Protein AF-A0A7H0VBP7-F1 (afdb_monomer)

pLDDT: mean 74.61, std 14.09, range [46.09, 95.56]

Mean predicted aligned error: 9.52 Å

Organism: NCBI:txid2761580

Foldseek 3Di:
DVLLVVLLVLLLCLLLVLLVCVQCVLVSLLANCLSLLLVLPDPDDLVSSLVSLQSSLVSNCVSAPANQRDQQSVLSNLLSVQQVLLPDVLSLVLSLLSLLLSLLVCVVVVHQSCHYHSQNVRDPPDPYPLLLCCLPQHRSSSSSLSSLSSVLNSVVVVCVVVVDDDDPVSVVNVCSNVCVVVVSVVCNPDPRPDPDSCRDGDPNSVVSNVVSVVSNVVSSVSSVVSVPDDPVPNPPPPD

Sequence (239 aa):
MRKILVPLGTSTLAFIYGYHHSEWLWFLLAFAWTPLLIAAEREFPKYLTITAGLWVLAGASLGAENSWGLFPAIAWILYILGKDYWGPQRANLAFIFLMLSAEALPFYFDLKPWDLGLYMAIPRNSDVSYLEWFPRVGALFTSASLLLSNLFIARLWLHFEQKRKIAWSWAIPLLVLLISPWIGNALSGLENPELTENWPFLPMDQFMARMSFFLAFFLLLFALVRKLLPEKNADDRFT

Nearest PDB structures (foldseek):
  6w2r-assembly4_D  TM=2.247E-01  e=7.752E+00  synthetic construct
  7mbx-assembly1_R  TM=1.662E-01  e=7.114E+00  Homo sapiens

Secondary structure (DSSP, 8-state):
-HHHHHHHHHHHHHHHHHHH-GGGHHHHHHHTTHHHHHHHHTT--HHHHHHHHHHHHHHHHHT-SS-TTHHHHHHHHHHHHHHHHH-HHHHHHHHHHHHHHHHHGGGGTT--GGGT-TTT---TT---GGGTTHHHH-HHHHHHHHHHHHHHHHHHHHHHHTT----GGGHHHHHHHHHHHHHHHHHTTS------TTPPPPHHHHHHHHHHHHHHHHHHHHHHHHHHS-GGG--GGG-

Solvent-accessible surface area (backbone atoms only — not comparable to full-atom values): 12990 Å² total; per-residue (Å²): 111,74,84,56,52,54,26,31,52,53,20,21,47,25,40,32,51,16,62,76,36,57,87,46,22,70,64,31,50,28,47,22,52,16,39,48,51,45,48,65,75,39,96,61,59,65,68,58,54,43,53,38,52,46,50,27,34,49,40,35,29,69,57,41,100,40,86,34,30,61,48,49,39,50,26,49,45,51,38,70,73,34,35,84,58,49,32,76,71,51,27,54,51,38,48,49,21,27,41,45,27,31,47,36,47,43,72,79,67,83,39,62,69,59,58,52,19,89,75,38,61,64,68,94,83,57,96,30,79,76,56,68,40,38,78,74,53,18,64,56,50,52,35,50,53,30,49,47,39,13,52,46,52,23,49,51,50,55,40,64,76,64,74,64,82,90,58,79,80,56,50,57,56,50,47,52,64,68,42,53,61,52,55,42,61,72,47,63,88,50,85,75,69,79,88,48,102,76,62,73,82,41,73,58,27,57,51,50,33,54,51,15,44,52,52,27,51,54,47,51,49,50,24,50,51,56,71,72,44,59,76,95,71,56,74,66,92,82,105

Radius of gyration: 18.01 Å; Cα contacts (8 Å, |Δi|>4): 265; chains: 1; bounding box: 48×34×50 Å

Structure (mmCIF, N/CA/C/O backbone):
data_AF-A0A7H0VBP7-F1
#
_entry.id   AF-A0A7H0VBP7-F1
#
loop_
_atom_site.group_PDB
_atom_site.id
_atom_site.type_symbol
_atom_site.label_atom_id
_atom_site.label_alt_id
_atom_site.label_comp_id
_atom_site.label_asym_id
_atom_site.label_entity_id
_atom_site.label_seq_id
_atom_site.pdbx_PDB_ins_code
_atom_site.Cartn_x
_atom_site.Cartn_y
_atom_site.Cartn_z
_atom_site.occupancy
_atom_site.B_iso_or_equiv
_atom_site.auth_seq_id
_atom_site.auth_comp_id
_atom_site.auth_asym_id
_atom_site.auth_atom_id
_atom_site.pdbx_PDB_model_num
ATOM 1 N N . MET A 1 1 ? -19.919 12.224 6.490 1.00 59.41 1 MET A N 1
ATOM 2 C CA . MET A 1 1 ? -19.643 12.188 5.033 1.00 59.41 1 MET A CA 1
ATOM 3 C C . MET A 1 1 ? -18.547 13.160 4.592 1.00 59.41 1 MET A C 1
ATOM 5 O O . MET A 1 1 ? -17.550 12.679 4.080 1.00 59.41 1 MET A O 1
ATOM 9 N N . ARG A 1 2 ? -18.624 14.482 4.839 1.00 64.88 2 ARG A N 1
ATOM 10 C CA . ARG A 1 2 ? -17.566 15.434 4.402 1.00 64.88 2 ARG A CA 1
ATOM 11 C C . ARG A 1 2 ? -16.129 15.038 4.793 1.00 64.88 2 ARG A C 1
ATOM 13 O O . ARG A 1 2 ? -15.220 15.193 3.993 1.00 64.88 2 ARG A O 1
ATOM 20 N N . LYS A 1 3 ? -15.938 14.458 5.985 1.00 71.25 3 LYS A N 1
ATOM 21 C CA . LYS A 1 3 ? -14.612 14.068 6.497 1.00 71.25 3 LYS A CA 1
ATOM 22 C C . LYS A 1 3 ? -13.930 12.904 5.748 1.00 71.25 3 LYS A C 1
ATOM 24 O O . LYS A 1 3 ? -12.722 12.780 5.887 1.00 71.25 3 LYS A O 1
ATOM 29 N N . ILE A 1 4 ? -14.665 12.080 4.986 1.00 74.50 4 ILE A N 1
ATOM 30 C CA . ILE A 1 4 ? -14.088 10.980 4.179 1.00 74.50 4 ILE A CA 1
ATOM 31 C C . ILE A 1 4 ? -13.980 11.333 2.690 1.00 74.50 4 ILE A C 1
ATOM 33 O O . ILE A 1 4 ? -13.111 10.817 1.998 1.00 74.50 4 ILE A O 1
ATOM 37 N N . LEU A 1 5 ? -14.805 12.278 2.222 1.00 73.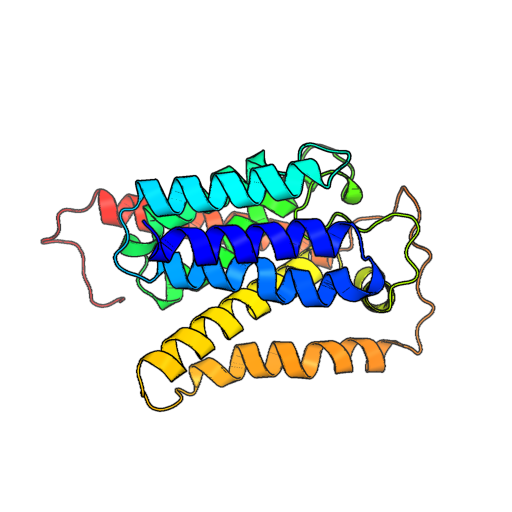81 5 LEU A N 1
ATOM 38 C CA . LEU A 1 5 ? -14.760 12.787 0.850 1.00 73.81 5 LEU A CA 1
ATOM 39 C C . LEU A 1 5 ? -13.458 13.534 0.546 1.00 73.81 5 LEU A C 1
ATOM 41 O O . LEU A 1 5 ? -12.949 13.423 -0.561 1.00 73.81 5 LEU A O 1
ATOM 45 N N . VAL A 1 6 ? -12.910 14.264 1.523 1.00 76.88 6 VAL A N 1
ATOM 46 C CA . VAL A 1 6 ? -11.633 14.972 1.348 1.00 76.88 6 VAL A CA 1
ATOM 47 C C . VAL A 1 6 ? -10.478 13.981 1.145 1.00 76.88 6 VAL A C 1
ATOM 49 O O . VAL A 1 6 ? -9.832 14.089 0.109 1.00 76.88 6 VAL A O 1
ATOM 52 N N . PRO A 1 7 ? -10.257 12.980 2.027 1.00 74.88 7 PRO A N 1
ATOM 53 C CA . PRO A 1 7 ? -9.265 11.933 1.788 1.00 74.88 7 PRO A CA 1
ATOM 54 C C . PRO A 1 7 ? -9.429 11.188 0.465 1.00 74.88 7 PRO A C 1
ATOM 56 O O . PRO A 1 7 ? -8.454 10.957 -0.240 1.00 74.88 7 PRO A O 1
ATOM 59 N N . LEU A 1 8 ? -10.669 10.833 0.120 1.00 78.62 8 LEU A N 1
ATOM 60 C CA . LEU A 1 8 ? -10.985 10.181 -1.146 1.00 78.62 8 LEU A CA 1
ATOM 61 C C . LEU A 1 8 ? -10.560 11.050 -2.339 1.00 78.62 8 LEU A C 1
ATOM 63 O O . LEU A 1 8 ? -9.854 10.578 -3.228 1.00 78.62 8 LEU A O 1
ATOM 67 N N . GLY A 1 9 ? -10.983 12.315 -2.349 1.00 77.56 9 GLY A N 1
ATOM 68 C CA . GLY A 1 9 ? -10.695 13.246 -3.434 1.00 77.56 9 GLY A CA 1
ATOM 69 C C . GLY A 1 9 ? -9.201 13.513 -3.585 1.00 77.56 9 GLY A C 1
ATOM 70 O O . GLY A 1 9 ? -8.688 13.437 -4.695 1.00 77.56 9 GLY A O 1
ATOM 71 N N . THR A 1 10 ? -8.483 13.760 -2.487 1.00 79.06 10 THR A N 1
ATOM 72 C CA . THR A 1 10 ? -7.043 14.057 -2.542 1.00 79.06 10 THR A CA 1
ATOM 73 C C . THR A 1 10 ? -6.215 12.853 -2.973 1.00 79.06 10 THR A C 1
ATOM 75 O O . THR A 1 10 ? -5.333 13.012 -3.812 1.00 79.06 10 THR A O 1
ATOM 78 N N . SER A 1 11 ? -6.521 11.651 -2.473 1.00 80.56 11 SER A N 1
ATOM 79 C CA . SER A 1 11 ? -5.863 10.419 -2.924 1.00 80.56 11 SER A CA 1
ATOM 80 C C . SER A 1 11 ? -6.138 10.134 -4.401 1.00 80.56 11 SER A C 1
ATOM 82 O O . SER A 1 11 ? -5.207 9.865 -5.153 1.00 80.56 11 SER A O 1
ATOM 84 N N . THR A 1 12 ? -7.396 10.248 -4.842 1.00 79.75 12 THR A N 1
ATOM 85 C CA . THR A 1 12 ? -7.772 10.026 -6.251 1.00 79.75 12 THR A CA 1
ATOM 86 C C . THR A 1 12 ? -7.059 11.009 -7.179 1.00 79.75 12 THR A C 1
ATOM 88 O O . THR A 1 12 ? -6.499 10.606 -8.195 1.00 79.75 12 THR A O 1
ATOM 91 N N . LEU A 1 13 ? -7.035 12.295 -6.810 1.00 79.81 13 LEU A N 1
ATOM 92 C CA . LEU A 1 13 ? -6.343 13.330 -7.576 1.00 79.81 13 LEU A CA 1
ATOM 93 C C . LEU A 1 13 ? -4.833 13.101 -7.615 1.00 79.81 13 LEU A C 1
ATOM 95 O O . LEU A 1 13 ? -4.244 13.298 -8.668 1.00 79.81 13 LEU A O 1
ATOM 99 N N . ALA A 1 14 ? -4.211 12.663 -6.516 1.00 79.12 14 ALA A N 1
ATOM 100 C CA . ALA A 1 14 ? -2.780 12.367 -6.493 1.00 79.12 14 ALA A CA 1
ATOM 101 C C . ALA A 1 14 ? -2.410 11.254 -7.485 1.00 79.12 14 ALA A C 1
ATOM 103 O O . ALA A 1 14 ? -1.439 11.408 -8.223 1.00 79.12 14 ALA A O 1
ATOM 104 N N . PHE A 1 15 ? -3.207 10.181 -7.555 1.00 75.44 15 PHE A N 1
ATOM 105 C CA . PHE A 1 15 ? -2.997 9.125 -8.548 1.00 75.44 15 PHE A CA 1
ATOM 106 C C . PHE A 1 15 ? -3.223 9.635 -9.973 1.00 75.44 15 PHE A C 1
ATOM 108 O O . PHE A 1 15 ? -2.309 9.555 -10.785 1.00 75.44 15 PHE A O 1
ATOM 115 N N . ILE A 1 16 ? -4.391 10.214 -10.275 1.00 76.75 16 ILE A N 1
ATOM 116 C CA . ILE A 1 16 ? -4.717 10.690 -11.633 1.00 76.75 16 ILE A CA 1
ATOM 117 C C . ILE A 1 16 ? -3.694 11.725 -12.117 1.00 76.75 16 ILE A C 1
ATOM 119 O O . ILE A 1 16 ? -3.160 11.615 -13.218 1.00 76.75 16 ILE A O 1
ATOM 123 N N . TYR A 1 17 ? -3.405 12.734 -11.295 1.00 75.19 17 TYR A N 1
ATOM 124 C CA . TYR A 1 17 ? -2.489 13.806 -11.666 1.00 75.19 17 TYR A CA 1
ATOM 125 C C . TYR A 1 17 ? -1.054 13.292 -11.809 1.00 75.19 17 TYR A C 1
ATOM 127 O O . TYR A 1 17 ? -0.379 13.687 -12.756 1.00 75.19 17 TYR A O 1
ATOM 135 N N . GLY A 1 18 ? -0.623 12.373 -10.933 1.00 70.69 18 GLY A N 1
ATOM 136 C CA . GLY A 1 18 ? 0.683 11.721 -11.031 1.00 70.69 18 GLY A CA 1
ATOM 137 C C . GLY A 1 18 ? 0.863 10.991 -12.350 1.00 70.69 18 GLY A C 1
ATOM 138 O O . GLY A 1 18 ? 1.886 11.171 -13.002 1.00 70.69 18 GLY A O 1
ATOM 139 N N . TYR A 1 19 ? -0.153 10.249 -12.789 1.00 69.44 19 TYR A N 1
ATOM 140 C CA . TYR A 1 19 ? -0.107 9.525 -14.059 1.00 69.44 19 TYR A CA 1
ATOM 141 C C . TYR A 1 19 ? -0.041 10.431 -15.287 1.00 69.44 19 TYR A C 1
ATOM 143 O O . TYR A 1 19 ? 0.642 10.099 -16.253 1.00 69.44 19 TYR A O 1
ATOM 151 N N . HIS A 1 20 ? -0.699 11.588 -15.249 1.00 73.25 20 HIS A N 1
ATOM 152 C CA . HIS A 1 20 ? -0.646 12.546 -16.355 1.00 73.25 20 HIS A CA 1
ATOM 153 C C . HIS A 1 20 ? 0.603 13.441 -16.350 1.00 73.25 20 HIS A C 1
ATOM 155 O O . HIS A 1 20 ? 0.922 14.014 -17.388 1.00 73.25 20 HIS A O 1
ATOM 161 N N . HIS A 1 21 ? 1.303 13.563 -15.218 1.00 71.81 21 HIS A N 1
ATOM 162 C CA . HIS A 1 21 ? 2.467 14.440 -15.047 1.00 71.81 21 HIS A CA 1
ATOM 163 C C . HIS A 1 21 ? 3.662 13.625 -14.563 1.00 71.81 21 HIS A C 1
ATOM 165 O O . HIS A 1 21 ? 3.986 13.580 -13.372 1.00 71.81 21 HIS A O 1
ATOM 171 N N . SER A 1 22 ? 4.303 12.950 -15.515 1.00 64.25 22 SER A N 1
ATOM 172 C CA . SER A 1 22 ? 5.363 11.972 -15.263 1.00 64.25 22 SER A CA 1
ATOM 173 C C . SER A 1 22 ? 6.537 12.517 -14.438 1.00 64.25 22 SER A C 1
ATOM 175 O O . SER A 1 22 ? 7.097 11.809 -13.603 1.00 64.25 22 SER A O 1
ATOM 177 N N . GLU A 1 23 ? 6.848 13.804 -14.584 1.00 65.12 23 GLU A N 1
ATOM 178 C CA . GLU A 1 23 ? 7.897 14.512 -13.854 1.00 65.12 23 GLU A CA 1
ATOM 179 C C . GLU A 1 23 ? 7.606 14.651 -12.345 1.00 65.12 23 GLU A C 1
ATOM 181 O O . GLU A 1 23 ? 8.531 14.731 -11.534 1.00 65.12 23 GLU A O 1
ATOM 186 N N . TRP A 1 24 ? 6.329 14.599 -11.951 1.00 66.88 24 TRP A N 1
ATOM 187 C CA . TRP A 1 24 ? 5.875 14.660 -10.556 1.00 66.88 24 TRP A CA 1
ATOM 188 C C . TRP A 1 24 ? 5.375 13.316 -10.020 1.00 66.88 24 TRP A C 1
ATOM 190 O O . TRP A 1 24 ? 5.029 13.229 -8.839 1.00 66.88 24 TRP A O 1
ATOM 200 N N . LEU A 1 25 ? 5.338 12.275 -10.858 1.00 70.25 25 LEU A N 1
ATOM 201 C CA . LEU A 1 25 ? 4.730 10.981 -10.549 1.00 70.25 25 LEU A CA 1
ATOM 202 C C . LEU A 1 25 ? 5.234 10.418 -9.218 1.00 70.25 25 LEU A C 1
ATOM 204 O O . LEU A 1 25 ? 4.434 10.127 -8.335 1.00 70.25 25 LEU A O 1
ATOM 208 N N . TRP A 1 26 ? 6.552 10.336 -9.032 1.00 67.25 26 TRP A N 1
ATOM 209 C CA . TRP A 1 26 ? 7.153 9.783 -7.813 1.00 67.25 26 TRP A CA 1
ATOM 210 C C . TRP A 1 26 ? 6.759 10.555 -6.551 1.00 67.25 26 TRP A C 1
ATOM 212 O O . TRP A 1 26 ? 6.447 9.953 -5.522 1.00 67.25 26 TRP A O 1
ATOM 222 N N . PHE A 1 27 ? 6.743 11.889 -6.638 1.00 69.75 27 PHE A N 1
ATOM 223 C CA . PHE A 1 27 ? 6.387 12.755 -5.527 1.00 69.75 27 PHE A CA 1
ATOM 224 C C . PHE A 1 27 ? 4.921 12.531 -5.179 1.00 69.75 27 PHE A C 1
ATOM 226 O O . PHE A 1 27 ? 4.605 12.211 -4.043 1.00 69.75 27 PHE A O 1
ATOM 233 N N . LEU A 1 28 ? 4.026 12.598 -6.162 1.00 73.94 28 LEU A N 1
ATOM 234 C CA . LEU A 1 28 ? 2.584 12.445 -5.958 1.00 73.94 28 LEU A CA 1
ATOM 235 C C . LEU A 1 28 ? 2.221 11.055 -5.427 1.00 73.94 28 LEU A C 1
ATOM 237 O O . LEU A 1 28 ? 1.432 10.934 -4.487 1.00 73.94 28 LEU A O 1
ATOM 241 N N . LEU A 1 29 ? 2.867 10.015 -5.952 1.00 75.06 29 LEU A N 1
ATOM 242 C CA . LEU A 1 29 ? 2.726 8.636 -5.497 1.00 75.06 29 LEU A CA 1
ATOM 243 C C . LEU A 1 29 ? 3.211 8.434 -4.052 1.00 75.06 29 LEU A C 1
ATOM 245 O O . LEU A 1 29 ? 2.596 7.653 -3.318 1.00 75.06 29 LEU A O 1
ATOM 249 N N . ALA A 1 30 ? 4.222 9.181 -3.592 1.00 74.12 30 ALA A N 1
ATOM 250 C CA . ALA A 1 30 ? 4.678 9.159 -2.197 1.00 74.12 30 ALA A CA 1
ATOM 251 C C . ALA A 1 30 ? 3.635 9.698 -1.195 1.00 74.12 30 ALA A C 1
ATOM 253 O O . ALA A 1 30 ? 3.727 9.394 -0.004 1.00 74.12 30 ALA A O 1
ATOM 254 N N . PHE A 1 31 ? 2.619 10.437 -1.665 1.00 78.00 31 PHE A N 1
ATOM 255 C CA . PHE A 1 31 ? 1.512 10.947 -0.840 1.00 78.00 31 PHE A CA 1
ATOM 256 C C . PHE A 1 31 ? 0.155 10.305 -1.159 1.00 78.00 31 PHE A C 1
ATOM 258 O O . PHE A 1 31 ? -0.820 10.569 -0.455 1.00 78.00 31 PHE A O 1
ATOM 265 N N . ALA A 1 32 ? 0.054 9.465 -2.188 1.00 81.88 32 ALA A N 1
ATOM 266 C CA . ALA A 1 32 ? -1.232 9.056 -2.742 1.00 81.88 32 ALA A CA 1
ATOM 267 C C . ALA A 1 32 ? -2.122 8.233 -1.781 1.00 81.88 32 ALA A C 1
ATOM 269 O O . ALA A 1 32 ? -3.331 8.457 -1.722 1.00 81.88 32 ALA A O 1
ATOM 270 N N . TRP A 1 33 ? -1.556 7.352 -0.949 1.00 85.88 33 TRP A N 1
ATOM 271 C CA . TRP A 1 33 ? -2.297 6.633 0.107 1.00 85.88 33 TRP A CA 1
ATOM 272 C C . TRP A 1 33 ? -2.409 7.401 1.421 1.00 85.88 33 TRP A C 1
ATOM 274 O O . TRP A 1 33 ? -3.250 7.049 2.248 1.00 85.88 33 TRP A O 1
ATOM 284 N N . THR A 1 34 ? -1.593 8.436 1.636 1.00 85.94 34 THR A N 1
ATOM 285 C CA . THR A 1 34 ? -1.528 9.180 2.906 1.00 85.94 34 THR A CA 1
ATOM 286 C C . THR A 1 34 ? -2.914 9.580 3.438 1.00 85.94 34 THR A C 1
ATOM 288 O O . THR A 1 34 ? -3.223 9.255 4.589 1.00 85.94 34 THR A O 1
ATOM 291 N N . PRO A 1 35 ? -3.799 10.214 2.642 1.00 84.88 35 PRO A N 1
ATOM 292 C CA . PRO A 1 35 ? -5.123 10.599 3.121 1.00 84.88 35 PRO A CA 1
ATOM 293 C C . PRO A 1 35 ? -5.997 9.402 3.517 1.00 84.88 35 PRO A C 1
ATOM 295 O O . PRO A 1 35 ? -6.670 9.444 4.550 1.00 84.88 35 PRO A O 1
ATOM 298 N N . LEU A 1 36 ? -5.979 8.324 2.729 1.00 86.81 36 LEU A N 1
ATOM 299 C CA . LEU A 1 36 ? -6.732 7.104 3.027 1.00 86.81 36 LEU A CA 1
ATOM 300 C C . LEU A 1 36 ? -6.212 6.383 4.271 1.00 86.81 36 LEU A C 1
ATOM 302 O O . LEU A 1 36 ? -7.017 5.885 5.053 1.00 86.81 36 LEU A O 1
ATOM 306 N N . LEU A 1 37 ? -4.898 6.361 4.490 1.00 89.62 37 LEU A N 1
ATOM 307 C CA . LEU A 1 37 ? -4.287 5.806 5.700 1.00 89.62 37 LEU A CA 1
ATOM 308 C C . LEU A 1 37 ? -4.697 6.605 6.943 1.00 89.62 37 LEU A C 1
ATOM 310 O O . LEU A 1 37 ? -5.103 6.021 7.946 1.00 89.62 37 LEU A O 1
ATOM 314 N N . ILE A 1 38 ? -4.697 7.940 6.857 1.00 86.94 38 ILE A N 1
ATOM 315 C CA . ILE A 1 38 ? -5.222 8.811 7.923 1.00 86.94 38 ILE A CA 1
ATOM 316 C C . ILE A 1 38 ? -6.703 8.508 8.183 1.00 86.94 38 ILE A C 1
ATOM 318 O O . ILE A 1 38 ? -7.132 8.448 9.335 1.00 86.94 38 ILE A O 1
ATOM 322 N N . ALA A 1 39 ? -7.501 8.305 7.131 1.00 86.44 39 ALA A N 1
ATOM 323 C CA . ALA A 1 39 ? -8.908 7.941 7.274 1.00 86.44 39 ALA A CA 1
ATOM 324 C C . ALA A 1 39 ? -9.093 6.540 7.884 1.00 86.44 39 ALA A C 1
ATOM 326 O O . ALA A 1 39 ? -9.988 6.359 8.703 1.00 86.44 39 ALA A O 1
ATOM 327 N N . ALA A 1 40 ? -8.249 5.566 7.543 1.00 87.88 40 ALA A N 1
ATOM 328 C CA . ALA A 1 40 ? -8.317 4.204 8.074 1.00 87.88 40 ALA A CA 1
ATOM 329 C C . ALA A 1 40 ? -7.980 4.114 9.571 1.00 87.88 40 ALA A C 1
ATOM 331 O O . ALA A 1 40 ? -8.487 3.233 10.268 1.00 87.88 40 ALA A O 1
ATOM 332 N N . GLU A 1 41 ? -7.148 5.029 10.065 1.00 86.81 41 GLU A N 1
ATOM 333 C CA . GLU A 1 41 ? -6.808 5.162 11.486 1.00 86.81 41 GLU A CA 1
ATOM 334 C C . GLU A 1 41 ? -7.865 5.946 12.278 1.00 86.81 41 GLU A C 1
ATOM 336 O O . GLU A 1 41 ? -7.897 5.890 13.505 1.00 86.81 41 GLU A O 1
ATOM 341 N N . ARG A 1 42 ? -8.753 6.671 11.593 1.00 82.25 42 ARG A N 1
ATOM 342 C CA . ARG A 1 42 ? -9.903 7.332 12.217 1.00 82.25 42 ARG A CA 1
ATOM 343 C C . ARG A 1 42 ? -11.042 6.325 12.398 1.00 82.25 42 ARG A C 1
ATOM 345 O O . ARG A 1 42 ? -11.175 5.378 11.630 1.00 82.25 42 ARG A O 1
ATOM 352 N N . GLU A 1 43 ? -11.908 6.564 13.383 1.00 77.94 43 GLU A N 1
ATOM 353 C CA . GLU A 1 43 ? -13.075 5.721 13.714 1.00 77.94 43 GLU A CA 1
ATOM 354 C C . GLU A 1 43 ? -14.209 5.799 12.664 1.00 77.94 43 GLU A C 1
ATOM 356 O O . GLU A 1 43 ? -15.397 5.845 12.987 1.00 77.94 43 GLU A O 1
ATOM 361 N N . PHE A 1 44 ? -13.873 5.855 11.373 1.00 83.94 44 PHE A N 1
ATOM 362 C CA . PHE A 1 44 ? -14.867 5.735 10.317 1.00 83.94 44 PHE A CA 1
ATOM 363 C C . PHE A 1 44 ? -15.348 4.282 10.193 1.00 83.94 44 PHE A C 1
ATOM 365 O O . PHE A 1 44 ? -14.561 3.344 10.346 1.00 83.94 44 PHE A O 1
ATOM 372 N N . PRO A 1 45 ? -16.632 4.069 9.856 1.00 87.69 45 PRO A N 1
ATOM 373 C CA . PRO A 1 45 ? -17.146 2.743 9.547 1.00 87.69 45 PRO A CA 1
ATOM 374 C C . PRO A 1 45 ? -16.322 2.031 8.463 1.00 87.69 45 PRO A C 1
ATOM 376 O O . PRO A 1 45 ? -16.067 2.605 7.403 1.00 87.69 45 PRO A O 1
ATOM 379 N N . LYS A 1 46 ? -15.975 0.754 8.694 1.00 88.94 46 LYS A N 1
ATOM 380 C CA . LYS A 1 46 ? -15.123 -0.055 7.794 1.00 88.94 46 LYS A CA 1
ATOM 381 C C . LYS A 1 46 ? -15.587 -0.029 6.338 1.00 88.94 46 LYS A C 1
ATOM 383 O O . LYS A 1 46 ? -14.763 0.122 5.443 1.00 88.94 46 LYS A O 1
ATOM 388 N N . TYR A 1 47 ? -16.897 -0.135 6.103 1.00 88.44 47 TYR A N 1
ATOM 389 C CA . TYR A 1 47 ? -17.460 -0.127 4.751 1.00 88.44 47 TYR A CA 1
ATOM 390 C C . TYR A 1 47 ? -17.165 1.185 4.011 1.00 88.44 47 TYR A C 1
ATOM 392 O O . TYR A 1 47 ? -16.827 1.146 2.833 1.00 88.44 47 TYR A O 1
ATOM 400 N N . LEU A 1 48 ? -17.202 2.335 4.697 1.00 86.19 48 LEU A N 1
ATOM 401 C CA . LEU A 1 48 ? -16.870 3.617 4.076 1.00 86.19 48 LEU A CA 1
ATOM 402 C C . LEU A 1 48 ? -15.391 3.671 3.694 1.00 86.19 48 LEU A C 1
ATOM 404 O O . LEU A 1 48 ? -15.070 4.064 2.577 1.00 86.19 48 LEU A O 1
ATOM 408 N N . THR A 1 49 ? -14.500 3.220 4.574 1.00 87.88 49 THR A N 1
ATOM 409 C CA . THR A 1 49 ? -13.055 3.181 4.306 1.00 87.88 49 THR A CA 1
ATOM 410 C C . THR A 1 49 ? -12.704 2.221 3.165 1.00 87.88 49 THR A C 1
ATOM 412 O O . THR A 1 49 ? -11.873 2.545 2.316 1.00 87.88 49 THR A O 1
ATOM 415 N N . ILE A 1 50 ? -13.378 1.067 3.092 1.00 91.06 50 ILE A N 1
ATOM 416 C CA . ILE A 1 50 ? -13.257 0.130 1.966 1.00 91.06 50 ILE A CA 1
ATOM 417 C C . ILE A 1 50 ? -13.702 0.813 0.674 1.00 91.06 50 ILE A C 1
ATOM 419 O O . ILE A 1 50 ? -12.914 0.891 -0.264 1.00 91.06 50 ILE A O 1
ATOM 423 N N . THR A 1 51 ? -14.923 1.361 0.635 1.00 87.69 51 THR A N 1
ATOM 424 C CA . THR A 1 51 ? -15.441 2.014 -0.578 1.00 87.69 51 THR A CA 1
ATOM 425 C C . THR A 1 51 ? -14.564 3.180 -1.020 1.00 87.69 51 THR A C 1
ATOM 427 O O . THR A 1 51 ? -14.319 3.320 -2.211 1.00 87.69 51 THR A O 1
ATOM 430 N N . ALA A 1 52 ? -14.029 3.973 -0.086 1.00 84.31 52 ALA A N 1
ATOM 431 C CA . ALA A 1 52 ? -13.121 5.065 -0.408 1.00 84.31 52 ALA A CA 1
ATOM 432 C C . ALA A 1 52 ? -11.845 4.556 -1.096 1.00 84.31 52 ALA A C 1
ATOM 434 O O . ALA A 1 52 ? -11.471 5.086 -2.135 1.00 84.31 52 ALA A O 1
ATOM 435 N N . GLY A 1 53 ? -11.216 3.494 -0.581 1.00 83.50 53 GLY A N 1
ATOM 436 C CA . GLY A 1 53 ? -10.051 2.901 -1.246 1.00 83.50 53 GLY A CA 1
ATOM 437 C C . GLY A 1 53 ? -10.371 2.323 -2.621 1.00 83.50 53 GLY A C 1
ATOM 438 O O . GLY A 1 53 ? -9.626 2.562 -3.564 1.00 83.50 53 GLY A O 1
ATOM 439 N N . LEU A 1 54 ? -11.511 1.642 -2.771 1.00 86.81 54 LEU A N 1
ATOM 440 C CA . LEU A 1 54 ? -11.944 1.124 -4.073 1.00 86.81 54 LEU A CA 1
ATOM 441 C C . LEU A 1 54 ? -12.162 2.240 -5.099 1.00 86.81 54 LEU A C 1
ATOM 443 O O . LEU A 1 54 ? -11.774 2.085 -6.251 1.00 86.81 54 LEU A O 1
ATOM 447 N N . TRP A 1 55 ? -12.732 3.373 -4.686 1.00 83.12 55 TRP A N 1
ATOM 448 C CA . TRP A 1 55 ? -12.906 4.529 -5.565 1.00 83.12 55 TRP A CA 1
ATOM 449 C C . TRP A 1 55 ? -11.580 5.179 -5.961 1.00 83.12 55 TRP A C 1
ATOM 451 O O . TRP A 1 55 ? -11.423 5.539 -7.124 1.00 83.12 55 TRP A O 1
ATOM 461 N N . VAL A 1 56 ? -10.621 5.292 -5.036 1.00 80.75 56 VAL A N 1
ATOM 462 C CA . VAL A 1 56 ? -9.268 5.775 -5.362 1.00 80.75 56 VAL A CA 1
ATOM 463 C C . VAL A 1 56 ? -8.611 4.870 -6.402 1.00 80.75 56 VAL A C 1
ATOM 465 O O . VAL A 1 56 ? -8.064 5.362 -7.383 1.00 80.75 56 VAL A O 1
ATOM 468 N N . LEU A 1 57 ? -8.712 3.552 -6.224 1.00 82.75 57 LEU A N 1
ATOM 469 C CA . LEU A 1 57 ? -8.146 2.564 -7.144 1.00 82.75 57 LEU A CA 1
ATOM 470 C C . LEU A 1 57 ? -8.853 2.548 -8.503 1.00 82.75 57 LEU A C 1
ATOM 472 O O . LEU A 1 57 ? -8.201 2.410 -9.536 1.00 82.75 57 LEU A O 1
ATOM 476 N N . ALA A 1 58 ? -10.174 2.729 -8.518 1.00 79.56 58 ALA A N 1
ATOM 477 C CA . ALA A 1 58 ? -10.936 2.895 -9.750 1.00 79.56 58 ALA A CA 1
ATOM 478 C C . ALA A 1 58 ? -10.522 4.178 -10.483 1.00 79.56 58 ALA A C 1
ATOM 480 O O . ALA A 1 58 ? -10.292 4.139 -11.684 1.00 79.56 58 ALA A O 1
ATOM 481 N N . GLY A 1 59 ? -10.353 5.292 -9.764 1.00 70.44 59 GLY A N 1
ATOM 482 C CA . GLY A 1 59 ? -9.856 6.546 -10.332 1.00 70.44 59 GLY A CA 1
ATOM 483 C C . GLY A 1 59 ? -8.433 6.426 -10.877 1.00 70.44 59 GLY A C 1
ATOM 484 O O . GLY A 1 59 ? -8.168 6.889 -11.981 1.00 70.44 59 GLY A O 1
ATOM 485 N N . ALA A 1 60 ? -7.545 5.729 -10.164 1.00 70.56 60 ALA A N 1
ATOM 486 C CA . ALA A 1 60 ? -6.213 5.392 -10.664 1.00 70.56 60 ALA A CA 1
ATOM 487 C C . ALA A 1 60 ? -6.285 4.544 -11.946 1.00 70.56 60 ALA A C 1
ATOM 489 O O . ALA A 1 60 ? -5.523 4.784 -12.872 1.00 70.56 60 ALA A O 1
ATOM 490 N N . SER A 1 61 ? -7.249 3.620 -12.031 1.00 71.31 61 SER A N 1
ATOM 491 C CA . SER A 1 61 ? -7.486 2.789 -13.222 1.00 71.31 61 SER A CA 1
ATOM 492 C C . SER A 1 61 ? -8.089 3.562 -14.406 1.00 71.31 61 SER A C 1
ATOM 494 O O . SER A 1 61 ? -8.055 3.066 -15.522 1.00 71.31 61 SER A O 1
ATOM 496 N N . LEU A 1 62 ? -8.666 4.752 -14.195 1.00 67.50 62 LEU A N 1
ATOM 497 C CA . LEU A 1 62 ? -9.148 5.613 -15.286 1.00 67.50 62 LEU A CA 1
ATOM 498 C C . LEU A 1 62 ? -8.016 6.417 -15.936 1.00 67.50 62 LEU A C 1
ATOM 500 O O . LEU A 1 62 ? -8.129 6.788 -17.099 1.00 67.50 62 LEU A O 1
ATOM 504 N N . GLY A 1 63 ? -6.939 6.692 -15.194 1.00 57.31 63 GLY A N 1
ATOM 505 C CA . GLY A 1 63 ? -5.726 7.333 -15.717 1.00 57.31 63 GLY A CA 1
ATOM 506 C C . GLY A 1 63 ? -4.764 6.357 -16.402 1.00 57.31 63 GLY A C 1
ATOM 507 O O . GLY A 1 63 ? -3.634 6.727 -16.701 1.00 57.31 63 GLY A O 1
ATOM 508 N N . ALA A 1 64 ? -5.200 5.114 -16.606 1.00 57.88 64 ALA A N 1
ATOM 509 C CA . ALA A 1 64 ? -4.386 3.954 -16.913 1.00 57.88 64 ALA A CA 1
ATOM 510 C C . ALA A 1 64 ? -4.824 3.255 -18.197 1.00 57.88 64 ALA A C 1
ATOM 512 O O . ALA A 1 64 ? -6.020 3.078 -18.412 1.00 57.88 64 ALA A O 1
ATOM 513 N N . GLU A 1 65 ? -3.884 2.755 -19.000 1.00 54.31 65 GLU A N 1
ATOM 514 C CA . GLU A 1 65 ? -4.230 1.911 -20.156 1.00 54.31 65 GLU A CA 1
ATOM 515 C C . GLU A 1 65 ? -4.635 0.480 -19.752 1.00 54.31 65 GLU A C 1
ATOM 517 O O . GLU A 1 65 ? -5.353 -0.183 -20.497 1.00 54.31 65 GLU A O 1
ATOM 522 N N . ASN A 1 66 ? -4.248 0.013 -18.557 1.00 54.84 66 ASN A N 1
ATOM 523 C CA . ASN A 1 66 ? -4.500 -1.349 -18.081 1.00 54.84 66 ASN A CA 1
ATOM 524 C C . ASN A 1 66 ? -5.232 -1.373 -16.722 1.00 54.84 66 ASN A C 1
ATOM 526 O O . ASN A 1 66 ? -5.220 -0.420 -15.944 1.00 54.84 66 ASN A O 1
ATOM 530 N N . SER A 1 67 ? -5.913 -2.484 -16.429 1.00 56.34 67 SER A N 1
ATOM 531 C CA . SER A 1 67 ? -6.799 -2.675 -15.269 1.00 56.34 67 SER A CA 1
ATOM 532 C C . SER A 1 67 ? -6.046 -2.819 -13.930 1.00 56.34 67 SER A C 1
ATOM 534 O O . SER A 1 67 ? -5.972 -3.909 -13.360 1.00 56.34 67 SER A O 1
ATOM 536 N N . TRP A 1 68 ? -5.510 -1.711 -13.409 1.00 65.94 68 TRP A N 1
ATOM 537 C CA . TRP A 1 68 ? -4.585 -1.636 -12.258 1.00 65.94 68 TRP A CA 1
ATOM 538 C C . TRP A 1 68 ? -5.209 -1.838 -10.864 1.00 65.94 68 TRP A C 1
ATOM 540 O O . TRP A 1 68 ? -4.509 -1.842 -9.852 1.00 65.94 68 TRP A O 1
ATOM 550 N N . GLY A 1 69 ? -6.530 -1.994 -10.770 1.00 69.50 69 GLY A N 1
ATOM 551 C CA . GLY A 1 69 ? -7.229 -1.876 -9.489 1.00 69.50 69 GLY A CA 1
ATOM 552 C C . GLY A 1 69 ? -7.395 -3.163 -8.681 1.00 69.50 69 GLY A C 1
ATOM 553 O O . GLY A 1 69 ? -7.535 -3.077 -7.464 1.00 69.50 69 GLY A O 1
ATOM 554 N N . LEU A 1 70 ? -7.421 -4.348 -9.306 1.00 78.38 70 LEU A N 1
ATOM 555 C CA . LEU A 1 70 ? -8.010 -5.528 -8.650 1.00 78.38 70 LEU A CA 1
ATOM 556 C C . LEU A 1 70 ? -7.168 -6.071 -7.485 1.00 78.38 70 LEU A C 1
ATOM 558 O O . LEU A 1 70 ? -7.690 -6.225 -6.380 1.00 78.38 70 LEU A O 1
ATOM 562 N N . PHE A 1 71 ? -5.881 -6.361 -7.694 1.00 84.19 71 PHE A N 1
ATOM 5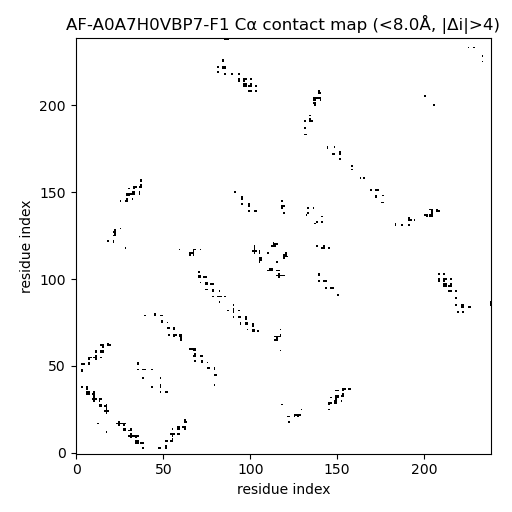63 C CA . PHE A 1 71 ? -5.042 -6.907 -6.620 1.00 84.19 71 PHE A CA 1
ATOM 564 C C . PHE A 1 71 ? -4.794 -5.890 -5.496 1.00 84.19 71 PHE A C 1
ATOM 566 O O . PHE A 1 71 ? -4.990 -6.256 -4.332 1.00 84.19 71 PHE A O 1
ATOM 573 N N . PRO A 1 72 ? -4.482 -4.608 -5.783 1.00 86.31 72 PRO A N 1
ATOM 574 C CA . PRO A 1 72 ? -4.411 -3.580 -4.744 1.00 86.31 72 PRO A CA 1
ATOM 575 C C . PRO A 1 72 ? -5.746 -3.365 -4.012 1.00 86.31 72 PRO A C 1
ATOM 577 O O . PRO A 1 72 ? -5.752 -3.088 -2.812 1.00 86.31 72 PRO A O 1
ATOM 580 N N . ALA A 1 73 ? -6.891 -3.546 -4.684 1.00 87.81 73 ALA A N 1
ATOM 581 C CA . ALA A 1 73 ? -8.211 -3.480 -4.049 1.00 87.81 73 ALA A CA 1
ATOM 582 C C . ALA A 1 73 ? -8.416 -4.613 -3.051 1.00 87.81 73 ALA A C 1
ATOM 584 O O . ALA A 1 73 ? -8.875 -4.373 -1.933 1.00 87.81 73 ALA A O 1
ATOM 585 N N . ILE A 1 74 ? -8.047 -5.838 -3.429 1.00 90.06 74 ILE A N 1
ATOM 586 C CA . ILE A 1 74 ? -8.099 -6.990 -2.528 1.00 90.06 74 ILE A CA 1
ATOM 587 C C . ILE A 1 74 ? -7.172 -6.750 -1.330 1.00 90.06 74 ILE A C 1
ATOM 589 O O . ILE A 1 74 ? -7.612 -6.902 -0.190 1.00 90.06 74 ILE A O 1
ATOM 593 N N . ALA A 1 75 ? -5.936 -6.296 -1.561 1.00 92.56 75 ALA A N 1
ATOM 594 C CA . ALA A 1 75 ? -4.996 -5.953 -0.494 1.00 92.56 75 ALA A CA 1
ATOM 595 C C . ALA A 1 75 ? -5.557 -4.881 0.456 1.00 92.56 75 ALA A C 1
ATOM 597 O O . ALA A 1 75 ? -5.489 -5.047 1.676 1.00 92.56 75 ALA A O 1
ATOM 598 N N . TRP A 1 76 ? -6.181 -3.826 -0.079 1.00 93.19 76 TRP A N 1
ATOM 599 C CA . TRP A 1 76 ? -6.828 -2.785 0.722 1.00 93.19 76 TRP A CA 1
ATOM 600 C C . TRP A 1 76 ? -7.988 -3.327 1.563 1.00 93.19 76 TRP A C 1
ATOM 602 O O . TRP A 1 76 ? -8.068 -3.040 2.759 1.00 93.19 76 TRP A O 1
ATOM 612 N N . ILE A 1 77 ? -8.872 -4.140 0.974 1.00 94.44 77 ILE A N 1
ATOM 613 C CA . ILE A 1 77 ? -9.986 -4.767 1.700 1.00 94.44 77 ILE A CA 1
ATOM 614 C C . ILE A 1 77 ? -9.443 -5.622 2.848 1.00 94.44 77 ILE A C 1
ATOM 616 O O . ILE A 1 77 ? -9.886 -5.475 3.990 1.00 94.44 77 ILE A O 1
ATOM 620 N N . LEU A 1 78 ? -8.467 -6.486 2.563 1.00 95.12 78 LEU A N 1
ATOM 621 C CA . LEU A 1 78 ? -7.845 -7.353 3.561 1.00 95.12 78 LEU A CA 1
ATOM 622 C C . LEU A 1 78 ? -7.178 -6.545 4.676 1.00 95.12 78 LEU A C 1
ATOM 624 O O . LEU A 1 78 ? -7.336 -6.884 5.850 1.00 95.12 78 LEU A O 1
ATOM 628 N N . TYR A 1 79 ? -6.506 -5.446 4.332 1.00 95.31 79 TYR A N 1
ATOM 629 C CA . TYR A 1 79 ? -5.918 -4.537 5.306 1.00 95.31 79 TYR A CA 1
ATOM 630 C C . TYR A 1 79 ? -6.983 -3.929 6.232 1.00 95.31 79 TYR A C 1
ATOM 632 O O . TYR A 1 79 ? -6.866 -4.049 7.451 1.00 95.31 79 TYR A O 1
ATOM 640 N N . ILE A 1 80 ? -8.058 -3.342 5.693 1.00 94.88 80 ILE A N 1
ATOM 641 C CA . ILE A 1 80 ? -9.109 -2.709 6.513 1.00 94.88 80 ILE A CA 1
ATOM 642 C C . ILE A 1 80 ? -9.851 -3.720 7.391 1.00 94.88 80 ILE A C 1
ATOM 644 O O . ILE A 1 80 ? -10.216 -3.405 8.528 1.00 94.88 80 ILE A O 1
ATOM 648 N N . LEU A 1 81 ? -10.071 -4.937 6.894 1.00 93.88 81 LEU A N 1
ATOM 649 C CA . LEU A 1 81 ? -10.695 -5.996 7.682 1.00 93.88 81 LEU A CA 1
ATOM 650 C C . LEU A 1 81 ? -9.759 -6.529 8.774 1.00 93.88 81 LEU A C 1
ATOM 652 O O . LEU A 1 81 ? -10.237 -6.838 9.865 1.00 93.88 81 LEU A O 1
ATOM 656 N N . GLY A 1 82 ? -8.457 -6.619 8.490 1.00 91.50 82 GLY A N 1
ATOM 657 C CA . GLY A 1 82 ? -7.448 -7.216 9.363 1.00 91.50 82 GLY A CA 1
ATOM 658 C C . GLY A 1 82 ? -6.818 -6.272 10.393 1.00 91.50 82 GLY A C 1
ATOM 659 O O . GLY A 1 82 ? -6.379 -6.740 11.444 1.00 91.50 82 GLY A O 1
ATOM 660 N N . LYS A 1 83 ? -6.795 -4.954 10.138 1.00 90.62 83 LYS A N 1
ATOM 661 C CA . LYS A 1 83 ? -5.990 -3.978 10.905 1.00 90.62 83 LYS A CA 1
ATOM 662 C C . LYS A 1 83 ? -6.211 -4.008 12.415 1.00 90.62 83 LYS A C 1
ATOM 664 O O . LYS A 1 83 ? -5.246 -3.923 13.170 1.00 90.62 83 LYS A O 1
ATOM 669 N N . ASP A 1 84 ? -7.454 -4.193 12.853 1.00 89.94 84 ASP A N 1
ATOM 670 C CA . ASP A 1 84 ? -7.798 -4.179 14.279 1.00 89.94 84 ASP A CA 1
ATOM 671 C C . ASP A 1 84 ? -7.291 -5.444 15.002 1.00 89.94 84 ASP A C 1
ATOM 673 O O . ASP A 1 84 ? -7.065 -5.425 16.208 1.00 89.94 84 ASP A O 1
ATOM 677 N N . TYR A 1 85 ? -7.045 -6.536 14.269 1.00 89.94 85 TYR A N 1
ATOM 678 C CA . TYR A 1 85 ? -6.541 -7.791 14.829 1.00 89.94 85 TYR A CA 1
ATOM 679 C C . TYR A 1 85 ? -5.014 -7.821 14.949 1.00 89.94 85 TYR A C 1
ATOM 681 O O . TYR A 1 85 ? -4.476 -8.582 15.751 1.00 89.94 85 TYR A O 1
ATOM 689 N N . TRP A 1 86 ? -4.288 -7.001 14.194 1.00 87.12 86 TRP A N 1
ATOM 690 C CA . TRP A 1 86 ? -2.822 -7.008 14.193 1.00 87.12 86 TRP A CA 1
ATOM 691 C C . TRP A 1 86 ? -2.200 -6.190 15.327 1.00 87.12 86 TRP A C 1
ATOM 693 O O . TRP A 1 86 ? -1.083 -6.481 15.749 1.00 87.12 86 TRP A O 1
ATOM 703 N N . GLY A 1 87 ? -2.906 -5.184 15.838 1.00 84.00 87 GLY A N 1
ATOM 704 C CA . GLY A 1 87 ? -2.278 -4.125 16.624 1.00 84.00 87 GLY A CA 1
ATOM 705 C C . GLY A 1 87 ? -1.510 -3.133 15.730 1.00 84.00 87 GLY A C 1
ATOM 706 O O . GLY A 1 87 ? -1.237 -3.413 14.559 1.00 84.00 87 GLY A O 1
ATOM 707 N N . PRO A 1 88 ? -1.151 -1.951 16.254 1.00 84.38 88 PRO A N 1
ATOM 708 C CA . PRO A 1 88 ? -0.767 -0.796 15.436 1.00 84.38 88 PRO A CA 1
ATOM 709 C C . PRO A 1 88 ? 0.527 -1.003 14.637 1.00 84.38 88 PRO A C 1
ATOM 711 O O . PRO A 1 88 ? 0.605 -0.629 13.468 1.00 84.38 88 PRO A O 1
ATOM 714 N N . GLN A 1 89 ? 1.547 -1.626 15.236 1.00 85.69 89 GLN A N 1
ATOM 715 C CA . GLN A 1 89 ? 2.830 -1.857 14.561 1.00 85.69 89 GLN A CA 1
ATOM 716 C C . GLN A 1 89 ? 2.696 -2.878 13.426 1.00 85.69 89 GLN A C 1
ATOM 718 O O . GLN A 1 89 ? 3.149 -2.641 12.307 1.00 85.69 89 GLN A O 1
ATOM 723 N N . ARG A 1 90 ? 2.026 -4.002 13.698 1.00 88.62 90 ARG A N 1
ATOM 724 C CA . ARG A 1 90 ? 1.833 -5.079 12.720 1.00 88.62 90 ARG A CA 1
ATOM 725 C C . ARG A 1 90 ? 0.848 -4.688 11.627 1.00 88.62 90 ARG A C 1
ATOM 727 O O . ARG A 1 90 ? 1.019 -5.137 10.503 1.00 88.62 90 ARG A O 1
ATOM 734 N N . ALA A 1 91 ? -0.120 -3.816 11.911 1.00 90.75 91 ALA A N 1
ATOM 735 C CA . ALA A 1 91 ? -1.002 -3.265 10.888 1.00 90.75 91 ALA A CA 1
ATOM 736 C C . ALA A 1 91 ? -0.229 -2.440 9.846 1.00 90.75 91 ALA A C 1
ATOM 738 O O . ALA A 1 91 ? -0.508 -2.563 8.657 1.00 90.75 91 ALA A O 1
ATOM 739 N N . ASN A 1 92 ? 0.785 -1.666 10.254 1.00 90.50 92 ASN A N 1
ATOM 740 C CA . ASN A 1 92 ? 1.650 -0.956 9.301 1.00 90.50 92 ASN A CA 1
ATOM 741 C C . ASN A 1 92 ? 2.427 -1.931 8.409 1.00 90.50 92 ASN A C 1
ATOM 743 O O . ASN A 1 92 ? 2.479 -1.746 7.196 1.00 90.50 92 ASN A O 1
ATOM 747 N N . LEU A 1 93 ? 2.997 -2.988 8.999 1.00 91.62 93 LEU A N 1
ATOM 748 C CA . LEU A 1 93 ? 3.679 -4.033 8.232 1.00 91.62 93 LEU A CA 1
ATOM 749 C C . LEU A 1 93 ? 2.708 -4.751 7.287 1.00 91.62 93 LEU A C 1
ATOM 751 O O . LEU A 1 93 ? 3.046 -4.987 6.132 1.00 91.62 93 LEU A O 1
ATOM 755 N N . ALA A 1 94 ? 1.490 -5.040 7.747 1.00 94.00 94 ALA A N 1
ATOM 756 C CA . ALA A 1 94 ? 0.460 -5.673 6.935 1.00 94.00 94 ALA A CA 1
ATOM 757 C C . ALA A 1 94 ? 0.079 -4.808 5.738 1.00 94.00 94 ALA A C 1
ATOM 759 O O . ALA A 1 94 ? -0.005 -5.340 4.641 1.00 94.00 94 ALA A O 1
ATOM 760 N N . PHE A 1 95 ? -0.074 -3.492 5.910 1.00 93.62 95 PHE A N 1
ATOM 761 C CA . PHE A 1 95 ? -0.304 -2.589 4.783 1.00 93.62 95 PHE A CA 1
ATOM 762 C C . PHE A 1 95 ? 0.803 -2.708 3.726 1.00 93.62 95 PHE A C 1
ATOM 764 O O . PHE A 1 95 ? 0.499 -2.946 2.559 1.00 93.62 95 PHE A O 1
ATOM 771 N N . ILE A 1 96 ? 2.074 -2.609 4.135 1.00 93.00 96 ILE A N 1
ATOM 772 C CA . ILE A 1 96 ? 3.218 -2.679 3.211 1.00 93.00 96 ILE A CA 1
ATOM 773 C C . ILE A 1 96 ? 3.235 -4.022 2.481 1.00 93.00 96 ILE A C 1
ATOM 775 O O . ILE A 1 96 ? 3.260 -4.052 1.256 1.00 93.00 96 ILE A O 1
ATOM 779 N N . PHE A 1 97 ? 3.208 -5.137 3.213 1.00 95.19 97 PHE A N 1
ATOM 780 C CA . PHE A 1 97 ? 3.385 -6.455 2.605 1.00 95.19 97 PHE A CA 1
ATOM 781 C C . PHE A 1 97 ? 2.150 -6.939 1.841 1.00 95.19 97 PHE A C 1
ATOM 783 O O . PHE A 1 97 ? 2.308 -7.621 0.831 1.00 95.19 97 PHE A O 1
ATOM 790 N N . LEU A 1 98 ? 0.932 -6.549 2.236 1.00 94.81 98 LEU A N 1
ATOM 791 C CA . LEU A 1 98 ? -0.268 -6.816 1.434 1.00 94.81 98 LEU A CA 1
ATOM 792 C C . LEU A 1 98 ? -0.222 -6.052 0.110 1.00 94.81 98 LEU A C 1
ATOM 794 O O . LEU A 1 98 ? -0.476 -6.650 -0.931 1.00 94.81 98 LEU A O 1
ATOM 798 N N . MET A 1 99 ? 0.159 -4.773 0.121 1.00 91.69 99 MET A N 1
ATOM 799 C CA . MET A 1 99 ? 0.287 -4.001 -1.118 1.00 91.69 99 M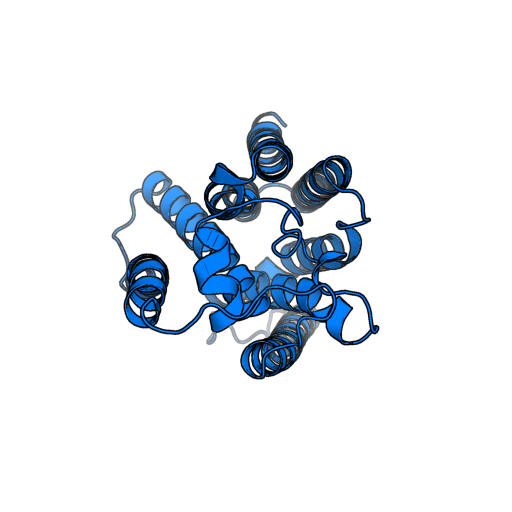ET A CA 1
ATOM 800 C C . MET A 1 99 ? 1.423 -4.527 -2.001 1.00 91.69 99 MET A C 1
ATOM 802 O O . MET A 1 99 ? 1.201 -4.791 -3.177 1.00 91.69 99 MET A O 1
ATOM 806 N N . LEU A 1 100 ? 2.602 -4.795 -1.432 1.00 91.06 100 LEU A N 1
ATOM 807 C CA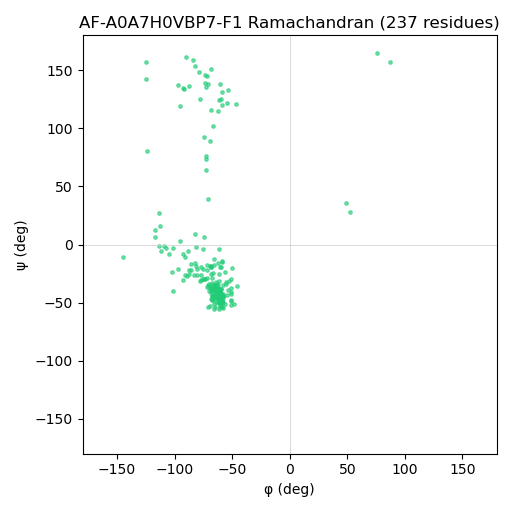 . LEU A 1 100 ? 3.723 -5.369 -2.183 1.00 91.06 100 LEU A CA 1
ATOM 808 C C . LEU A 1 100 ? 3.425 -6.764 -2.732 1.00 91.06 100 LEU A C 1
ATOM 810 O O . LEU A 1 100 ? 3.921 -7.112 -3.795 1.00 91.06 100 LEU A O 1
ATOM 814 N N . SER A 1 101 ? 2.646 -7.586 -2.025 1.00 91.69 101 SER A N 1
ATOM 815 C CA . SER A 1 101 ? 2.233 -8.896 -2.549 1.00 91.69 101 SER A CA 1
ATOM 816 C C . SER A 1 101 ? 1.240 -8.757 -3.705 1.00 91.69 101 SER A C 1
ATOM 818 O O . SER A 1 101 ? 1.346 -9.493 -4.683 1.00 91.69 101 SER A O 1
ATOM 820 N N . ALA A 1 102 ? 0.331 -7.778 -3.649 1.00 88.69 102 ALA A N 1
ATOM 821 C CA . ALA A 1 102 ? -0.544 -7.452 -4.772 1.00 88.69 102 ALA A CA 1
ATOM 822 C C . ALA A 1 102 ? 0.237 -6.970 -6.004 1.00 88.69 102 ALA A C 1
ATOM 824 O O . ALA A 1 102 ? -0.103 -7.350 -7.121 1.00 88.69 102 ALA A O 1
ATOM 825 N N . GLU A 1 103 ? 1.297 -6.187 -5.806 1.00 84.00 103 GLU A N 1
ATOM 826 C CA . GLU A 1 103 ? 2.169 -5.728 -6.894 1.00 84.00 103 GLU A CA 1
ATOM 827 C C . GLU A 1 103 ? 3.137 -6.796 -7.396 1.00 84.00 103 GLU A C 1
ATOM 829 O O . GLU A 1 103 ? 3.533 -6.762 -8.555 1.00 84.00 103 GLU A O 1
ATOM 834 N N . ALA A 1 104 ? 3.487 -7.766 -6.551 1.00 86.00 104 ALA A N 1
ATOM 835 C CA . ALA A 1 104 ? 4.328 -8.891 -6.935 1.00 86.00 104 ALA A CA 1
ATOM 836 C C . ALA A 1 104 ? 3.566 -10.003 -7.666 1.00 86.00 104 ALA A C 1
ATOM 838 O O . ALA A 1 104 ? 4.184 -10.808 -8.360 1.00 86.00 104 ALA A O 1
ATOM 839 N N . LEU A 1 105 ? 2.237 -10.077 -7.507 1.00 81.56 105 LEU A N 1
ATOM 840 C CA . LEU A 1 105 ? 1.384 -11.103 -8.120 1.00 81.56 105 LEU A CA 1
ATOM 841 C C . LEU A 1 105 ? 1.608 -11.242 -9.635 1.00 81.56 105 LEU A C 1
ATOM 843 O O . LEU A 1 105 ? 1.839 -12.365 -10.082 1.00 81.56 105 LEU A O 1
ATOM 847 N N . PRO A 1 106 ? 1.615 -10.142 -10.416 1.00 74.69 106 PRO A N 1
ATOM 848 C CA . PRO A 1 106 ? 1.915 -10.153 -11.846 1.00 74.69 106 PRO A CA 1
ATOM 849 C C . PRO A 1 106 ? 3.137 -10.977 -12.254 1.00 74.69 106 PRO A C 1
ATOM 851 O O . PRO A 1 106 ? 3.109 -11.641 -13.288 1.00 74.69 106 PRO A O 1
ATOM 854 N N . PHE A 1 107 ? 4.180 -11.002 -11.421 1.00 72.12 107 PHE A N 1
ATOM 855 C CA . PHE A 1 107 ? 5.450 -11.663 -11.739 1.00 72.12 107 PHE A CA 1
ATOM 856 C C . PHE A 1 107 ? 5.344 -13.182 -11.807 1.00 72.12 107 PHE A C 1
ATOM 858 O O . PHE A 1 107 ? 6.221 -13.834 -12.360 1.00 72.12 107 PHE A O 1
ATOM 865 N N . TYR A 1 108 ? 4.287 -13.747 -11.227 1.00 75.69 108 TYR A N 1
ATOM 866 C CA . TYR A 1 108 ? 4.042 -15.186 -11.193 1.00 75.69 108 TYR A CA 1
ATOM 867 C C . TYR A 1 108 ? 3.011 -15.629 -12.236 1.00 75.69 108 TYR A C 1
ATOM 869 O O . TYR A 1 108 ? 2.758 -16.825 -12.358 1.00 75.69 108 TYR A O 1
ATOM 877 N N . PHE A 1 109 ? 2.424 -14.687 -12.981 1.00 73.25 109 PHE A N 1
ATOM 878 C CA . PHE A 1 109 ? 1.432 -14.950 -14.027 1.00 73.25 109 PHE A CA 1
ATOM 879 C C . PHE A 1 109 ? 1.948 -14.617 -15.437 1.00 73.25 109 PHE A C 1
ATOM 881 O O . PHE A 1 109 ? 1.141 -14.488 -16.353 1.00 73.25 109 PHE A O 1
ATOM 888 N N . ASP A 1 110 ? 3.268 -14.459 -15.611 1.00 67.19 110 ASP A N 1
ATOM 889 C CA . ASP A 1 110 ? 3.914 -14.003 -16.858 1.00 67.19 110 ASP A CA 1
ATOM 890 C C . ASP A 1 110 ? 3.324 -12.699 -17.410 1.00 67.19 110 ASP A C 1
ATOM 892 O O . ASP A 1 110 ? 3.352 -12.415 -18.610 1.00 67.19 110 ASP A O 1
ATOM 896 N N . LEU A 1 111 ? 2.783 -11.877 -16.515 1.00 66.94 111 LEU A N 1
ATOM 897 C CA . LEU A 1 111 ? 2.265 -10.583 -16.889 1.00 66.94 111 LEU A CA 1
ATOM 898 C C . LEU A 1 111 ? 3.404 -9.568 -16.841 1.00 66.94 111 LEU A C 1
ATOM 900 O O . LEU A 1 111 ? 4.221 -9.558 -15.916 1.00 66.94 111 LEU A O 1
ATOM 904 N N . LYS A 1 112 ? 3.467 -8.706 -17.856 1.00 61.44 112 LYS A N 1
ATOM 905 C CA . LYS A 1 112 ? 4.529 -7.711 -17.967 1.00 61.44 112 LYS A CA 1
ATOM 906 C C . LYS A 1 112 ? 4.524 -6.794 -16.726 1.00 61.44 112 LYS A C 1
ATOM 908 O O . LYS A 1 112 ? 3.465 -6.272 -16.373 1.00 61.44 112 LYS A O 1
ATOM 913 N N . PRO A 1 113 ? 5.678 -6.552 -16.075 1.00 53.16 113 PRO A N 1
ATOM 914 C CA . PRO A 1 113 ? 5.759 -5.742 -14.854 1.00 53.16 113 PRO A CA 1
ATOM 915 C C . PRO A 1 113 ? 5.164 -4.335 -15.000 1.00 53.16 113 PRO A C 1
ATOM 917 O O . PRO A 1 113 ? 4.571 -3.813 -14.059 1.00 53.16 113 PRO A O 1
ATOM 920 N N . TRP A 1 114 ? 5.288 -3.743 -16.188 1.00 56.25 114 TRP A N 1
ATOM 921 C CA . TRP A 1 114 ? 4.762 -2.413 -16.516 1.00 56.25 114 TRP A CA 1
ATOM 922 C C . TRP A 1 114 ? 3.229 -2.358 -16.571 1.00 56.25 114 TRP A C 1
ATOM 924 O O . TRP A 1 114 ? 2.662 -1.273 -16.477 1.00 56.25 114 TRP A O 1
ATOM 934 N N . ASP A 1 115 ? 2.547 -3.498 -16.700 1.00 54.81 115 ASP A N 1
ATOM 935 C CA . ASP A 1 115 ? 1.122 -3.510 -17.032 1.00 54.81 115 ASP A CA 1
ATOM 936 C C . ASP A 1 115 ? 0.196 -3.539 -15.804 1.00 54.81 115 ASP A C 1
ATOM 938 O O . ASP A 1 115 ? -1.018 -3.422 -15.980 1.00 54.81 115 ASP A O 1
ATOM 942 N N . LEU A 1 116 ? 0.702 -3.717 -14.570 1.00 53.19 116 LEU A N 1
ATOM 943 C CA . LEU A 1 116 ? -0.167 -4.203 -13.478 1.00 53.19 116 LEU A CA 1
ATOM 944 C C . LEU A 1 116 ? 0.060 -3.682 -12.050 1.00 53.19 116 LEU A C 1
ATOM 946 O O . LEU A 1 116 ? -0.793 -3.938 -11.198 1.00 53.19 116 LEU A O 1
ATOM 950 N N . GLY A 1 117 ? 1.152 -2.975 -11.751 1.00 60.78 117 GLY A N 1
ATOM 951 C CA . GLY A 1 117 ? 1.395 -2.439 -10.403 1.00 60.78 117 GLY A CA 1
ATOM 952 C C . GLY A 1 117 ? 0.985 -0.971 -10.262 1.00 60.78 117 GLY A C 1
ATOM 953 O O . GLY A 1 117 ? 1.313 -0.154 -11.119 1.00 60.78 117 GLY A O 1
ATOM 954 N N . LEU A 1 118 ? 0.341 -0.618 -9.143 1.00 60.66 118 LEU A N 1
ATOM 955 C CA . LEU A 1 118 ? -0.086 0.754 -8.822 1.00 60.66 118 LEU A CA 1
ATOM 956 C C . LEU A 1 118 ? 1.096 1.735 -8.707 1.00 60.66 118 LEU A C 1
ATOM 958 O O . LEU A 1 118 ? 0.922 2.938 -8.883 1.00 60.66 118 LEU A O 1
ATOM 962 N N . TYR A 1 119 ? 2.281 1.219 -8.377 1.00 62.09 119 TYR A N 1
ATOM 963 C CA . TYR A 1 119 ? 3.550 1.948 -8.321 1.00 62.09 119 TYR A CA 1
ATOM 964 C C . TYR A 1 119 ? 4.526 1.575 -9.450 1.00 62.09 119 TYR A C 1
ATOM 966 O O . TYR A 1 119 ? 5.612 2.150 -9.540 1.00 62.09 119 TYR A O 1
ATOM 974 N N . MET A 1 120 ? 4.139 0.632 -10.318 1.00 55.50 120 MET A N 1
ATOM 975 C CA . MET A 1 120 ? 4.957 0.105 -11.420 1.00 55.50 120 MET A CA 1
ATOM 976 C C . MET A 1 120 ? 4.539 0.617 -12.800 1.00 55.50 120 MET A C 1
ATOM 978 O O . MET A 1 120 ? 5.254 0.384 -13.774 1.00 55.50 120 MET A O 1
ATOM 982 N N . ALA A 1 121 ? 3.416 1.330 -12.887 1.00 54.97 121 ALA A N 1
ATOM 983 C CA . ALA A 1 121 ? 2.975 2.012 -14.092 1.00 54.97 121 ALA A CA 1
ATOM 984 C C . ALA A 1 121 ? 3.851 3.252 -14.353 1.00 54.97 121 ALA A C 1
ATOM 986 O O . ALA A 1 121 ? 3.499 4.398 -14.076 1.00 54.97 121 ALA A O 1
ATOM 987 N N . ILE A 1 122 ? 5.054 2.992 -14.850 1.00 54.84 122 ILE A N 1
ATOM 988 C CA . ILE A 1 122 ? 5.953 3.997 -15.402 1.00 54.84 122 ILE A CA 1
ATOM 989 C C . ILE A 1 122 ? 5.446 4.327 -16.811 1.00 54.84 122 ILE A C 1
ATOM 991 O O . ILE A 1 122 ? 5.324 3.413 -17.633 1.00 54.84 122 ILE A O 1
ATOM 995 N N . PRO A 1 123 ? 5.182 5.601 -17.144 1.00 52.16 123 PRO A N 1
ATOM 996 C CA . PRO A 1 123 ? 4.960 5.992 -18.526 1.00 52.16 123 PRO A CA 1
ATOM 997 C C . PRO A 1 123 ? 6.201 5.622 -19.349 1.00 52.16 123 PRO A C 1
ATOM 999 O O . PRO A 1 123 ? 7.296 6.107 -19.075 1.00 52.16 123 PRO A O 1
ATOM 1002 N N . ARG A 1 124 ? 6.039 4.770 -20.371 1.00 49.06 124 ARG A N 1
ATOM 1003 C CA . ARG A 1 124 ? 7.135 4.257 -21.227 1.00 49.06 124 ARG A CA 1
ATOM 1004 C C . ARG A 1 124 ? 8.070 5.331 -21.805 1.00 49.06 124 ARG A C 1
ATOM 1006 O O . ARG A 1 124 ? 9.176 4.998 -22.202 1.00 49.06 124 ARG A O 1
ATOM 1013 N N . ASN A 1 125 ? 7.625 6.587 -21.854 1.00 46.56 125 ASN A N 1
ATOM 1014 C CA . ASN A 1 125 ? 8.289 7.685 -22.556 1.00 46.56 125 ASN A CA 1
ATOM 1015 C C . ASN A 1 125 ? 8.754 8.827 -21.641 1.00 46.56 125 ASN A C 1
ATOM 1017 O O . ASN A 1 125 ? 9.036 9.916 -22.136 1.00 46.56 125 ASN A O 1
ATOM 1021 N N . SER A 1 126 ? 8.760 8.651 -20.321 1.00 51.25 126 SER A N 1
ATOM 1022 C CA . SER A 1 126 ? 9.070 9.763 -19.421 1.00 51.25 126 SER A CA 1
ATOM 1023 C C . SER A 1 126 ? 10.543 9.775 -19.011 1.00 51.25 126 SER A C 1
ATOM 1025 O O . SER A 1 126 ? 10.971 8.837 -18.360 1.00 51.25 126 SER A O 1
ATOM 1027 N N . ASP A 1 127 ? 11.291 10.838 -19.322 1.00 49.94 127 ASP A N 1
ATOM 1028 C CA . ASP A 1 127 ? 12.650 11.120 -18.810 1.00 49.94 127 ASP A CA 1
ATOM 1029 C C . ASP A 1 127 ? 12.599 11.557 -17.332 1.00 49.94 127 ASP A C 1
ATOM 1031 O O . ASP A 1 127 ? 12.873 12.703 -16.968 1.00 49.94 127 ASP A O 1
ATOM 1035 N N . VAL A 1 128 ? 12.159 10.665 -16.446 1.00 52.31 128 VAL A N 1
ATOM 1036 C CA . VAL A 1 128 ? 12.031 10.986 -15.017 1.00 52.31 128 VAL A CA 1
ATOM 1037 C C . VAL A 1 128 ? 13.317 10.602 -14.303 1.00 52.31 128 VAL A C 1
ATOM 1039 O O . VAL A 1 128 ? 13.776 9.474 -14.420 1.00 52.31 128 VAL A O 1
ATOM 1042 N N . SER A 1 129 ? 13.846 11.480 -13.453 1.00 52.41 129 SER A N 1
ATOM 1043 C CA . SER A 1 129 ? 14.944 11.170 -12.516 1.00 52.41 129 SER A CA 1
ATOM 1044 C C . SER A 1 129 ? 14.633 9.980 -11.587 1.00 52.41 129 SER A C 1
ATOM 1046 O O . SER A 1 129 ? 15.521 9.267 -11.127 1.00 52.41 129 SER A O 1
ATOM 1048 N N . TYR A 1 130 ? 13.346 9.691 -11.370 1.00 52.97 130 TYR A N 1
ATOM 1049 C CA . TYR A 1 130 ? 12.860 8.474 -10.717 1.00 52.97 130 TYR A CA 1
ATOM 1050 C C . TYR A 1 130 ? 13.145 7.181 -11.516 1.00 52.97 130 TYR A C 1
ATOM 1052 O O . TYR A 1 130 ? 13.042 6.083 -10.979 1.00 52.97 130 TYR A O 1
ATOM 1060 N N . LEU A 1 131 ? 13.541 7.262 -12.780 1.00 57.28 131 LEU A N 1
ATOM 1061 C CA . LEU A 1 131 ? 13.973 6.104 -13.560 1.00 57.28 131 LEU A CA 1
ATOM 1062 C C . LEU A 1 131 ? 15.460 5.818 -13.431 1.00 57.28 131 LEU A C 1
ATOM 1064 O O . LEU A 1 131 ? 15.898 4.784 -13.907 1.00 57.28 131 LEU A O 1
ATOM 1068 N N . GLU A 1 132 ? 16.247 6.658 -12.759 1.00 61.38 132 GLU A N 1
ATOM 1069 C CA . GLU A 1 132 ? 17.685 6.390 -12.614 1.00 61.38 132 GLU A CA 1
ATOM 1070 C C . GLU A 1 132 ? 17.977 5.315 -11.554 1.00 61.38 132 GLU A C 1
ATOM 1072 O O . GLU A 1 132 ? 18.934 4.550 -11.651 1.00 61.38 132 GLU A O 1
ATOM 1077 N N . TRP A 1 133 ? 17.136 5.225 -10.525 1.00 62.53 133 TRP A N 1
ATOM 1078 C CA . TRP A 1 133 ? 17.267 4.256 -9.433 1.00 62.53 133 TRP A CA 1
ATOM 1079 C C . TRP A 1 133 ? 16.477 2.969 -9.667 1.00 62.53 133 TRP A C 1
ATOM 1081 O O . TRP A 1 133 ? 16.928 1.908 -9.234 1.00 62.53 133 TRP A O 1
ATOM 1091 N N . PHE A 1 134 ? 15.346 3.038 -10.377 1.00 69.62 134 PHE A N 1
ATOM 1092 C CA . PHE A 1 134 ? 14.498 1.886 -10.699 1.00 69.62 134 PHE A CA 1
ATOM 1093 C C . PHE A 1 134 ? 15.281 0.702 -11.319 1.00 69.62 134 PHE A C 1
ATOM 1095 O O . PHE A 1 134 ? 15.174 -0.404 -10.784 1.00 69.62 134 PHE A O 1
ATOM 1102 N N . PRO A 1 135 ? 16.161 0.904 -12.324 1.00 68.62 135 PRO A N 1
ATOM 1103 C CA . PRO A 1 135 ? 17.014 -0.140 -12.896 1.00 68.62 135 PRO A CA 1
ATOM 1104 C C . PRO A 1 135 ? 17.981 -0.799 -11.907 1.00 68.62 135 PRO A C 1
ATOM 1106 O O . PRO A 1 135 ? 18.514 -1.870 -12.180 1.00 68.62 135 PRO A O 1
ATOM 1109 N N . ARG A 1 136 ? 18.271 -0.159 -10.770 1.00 71.44 136 ARG A N 1
ATOM 1110 C CA . ARG A 1 136 ? 19.291 -0.622 -9.817 1.00 71.44 136 ARG A CA 1
ATOM 1111 C C . ARG A 1 136 ? 18.690 -1.324 -8.613 1.00 71.44 136 ARG A C 1
ATOM 1113 O O . ARG A 1 136 ? 19.248 -2.304 -8.127 1.00 71.44 136 ARG A O 1
ATOM 1120 N N . VAL A 1 137 ? 17.574 -0.805 -8.113 1.00 73.81 137 VAL A N 1
ATOM 1121 C CA . VAL A 1 137 ? 16.924 -1.312 -6.896 1.00 73.81 137 VAL A CA 1
ATOM 1122 C C . VAL A 1 137 ? 15.779 -2.274 -7.194 1.00 73.81 137 VAL A C 1
ATOM 1124 O O . VAL A 1 137 ? 15.455 -3.103 -6.345 1.00 73.81 137 VAL A O 1
ATOM 1127 N N . GLY A 1 138 ? 15.223 -2.214 -8.405 1.00 76.56 138 GLY A N 1
ATOM 1128 C CA . GLY A 1 138 ? 14.096 -3.037 -8.816 1.00 76.56 138 GLY A CA 1
ATOM 1129 C C . GLY A 1 138 ? 12.750 -2.420 -8.454 1.00 76.56 138 GLY A C 1
ATOM 1130 O O . GLY A 1 138 ? 12.626 -1.592 -7.548 1.00 76.56 138 GLY A O 1
ATOM 1131 N N . ALA A 1 139 ? 11.722 -2.838 -9.182 1.00 77.94 139 ALA A N 1
ATOM 1132 C CA . ALA A 1 139 ? 10.394 -2.249 -9.116 1.00 77.94 139 ALA A CA 1
ATOM 1133 C C . ALA A 1 139 ? 9.708 -2.399 -7.749 1.00 77.94 139 ALA A C 1
ATOM 1135 O O . ALA A 1 139 ? 9.062 -1.466 -7.260 1.00 77.94 139 ALA A O 1
ATOM 1136 N N . LEU A 1 140 ? 9.850 -3.559 -7.104 1.00 82.56 140 LEU A N 1
ATOM 1137 C CA . LEU A 1 140 ? 9.236 -3.800 -5.797 1.00 82.56 140 LEU A CA 1
ATOM 1138 C C . LEU A 1 140 ? 9.916 -3.015 -4.696 1.00 82.56 140 LEU A C 1
ATOM 1140 O O . LEU A 1 140 ? 9.255 -2.592 -3.749 1.00 82.56 140 LEU A O 1
ATOM 1144 N N . PHE A 1 141 ? 11.231 -2.831 -4.794 1.00 83.00 141 PHE A N 1
ATOM 1145 C CA . PHE A 1 141 ? 11.945 -2.020 -3.822 1.00 83.00 141 PHE A CA 1
ATOM 1146 C C . PHE A 1 141 ? 11.477 -0.568 -3.903 1.00 83.00 141 PHE A C 1
ATOM 1148 O O . PHE A 1 141 ? 11.182 0.055 -2.879 1.00 83.00 141 PHE A O 1
ATOM 1155 N N . THR A 1 142 ? 11.335 -0.045 -5.120 1.00 79.19 142 THR A N 1
ATOM 1156 C CA . THR A 1 142 ? 10.824 1.307 -5.322 1.00 79.19 142 THR A CA 1
ATOM 1157 C C . THR A 1 142 ? 9.399 1.443 -4.790 1.00 79.19 142 THR A C 1
ATOM 1159 O O . THR A 1 142 ? 9.112 2.361 -4.020 1.00 79.19 142 THR A O 1
ATOM 1162 N N . SER A 1 143 ? 8.535 0.470 -5.067 1.00 84.19 143 SER A N 1
ATOM 1163 C CA . SER A 1 143 ? 7.168 0.463 -4.539 1.00 84.19 143 SER A CA 1
ATOM 1164 C C . SER A 1 143 ? 7.135 0.391 -3.006 1.00 84.19 143 SER A C 1
ATOM 1166 O O . SER A 1 143 ? 6.391 1.127 -2.353 1.00 84.19 143 SER A O 1
ATOM 1168 N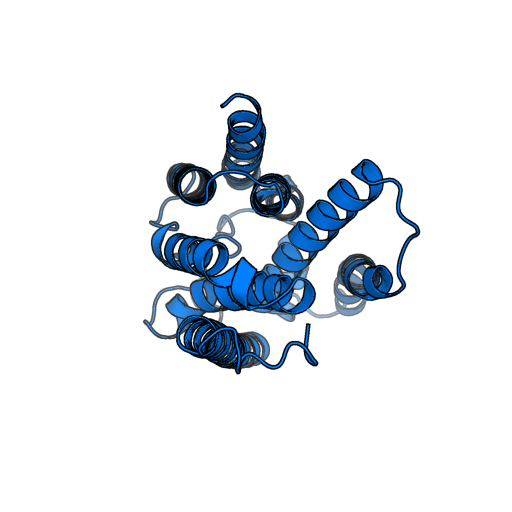 N . ALA A 1 144 ? 8.024 -0.402 -2.399 1.00 87.12 144 ALA A N 1
ATOM 1169 C CA . ALA A 1 144 ? 8.170 -0.483 -0.946 1.00 87.12 144 ALA A CA 1
ATOM 1170 C C . ALA A 1 144 ? 8.565 0.872 -0.346 1.00 87.12 144 ALA A C 1
ATOM 1172 O O . ALA A 1 144 ? 8.021 1.276 0.684 1.00 87.12 144 ALA A O 1
ATOM 1173 N N . SER A 1 145 ? 9.472 1.597 -1.004 1.00 82.06 145 SER A N 1
ATOM 1174 C CA . SER A 1 145 ? 9.899 2.929 -0.570 1.00 82.06 145 SER A CA 1
ATOM 1175 C C . SER A 1 145 ? 8.757 3.956 -0.622 1.00 82.06 145 SER A C 1
ATOM 1177 O O . SER A 1 145 ? 8.582 4.735 0.321 1.00 82.06 145 SER A O 1
ATOM 1179 N N . LEU A 1 146 ? 7.906 3.910 -1.653 1.00 81.75 146 LEU A N 1
ATOM 1180 C CA . LEU A 1 146 ? 6.740 4.791 -1.779 1.00 81.75 146 LEU A CA 1
ATOM 1181 C C . LEU A 1 146 ? 5.652 4.451 -0.754 1.00 81.75 146 LEU A C 1
ATOM 1183 O O . LEU A 1 146 ? 5.079 5.351 -0.135 1.00 81.75 146 LEU A O 1
ATOM 1187 N N . LEU A 1 147 ? 5.400 3.166 -0.500 1.00 88.38 147 LEU A N 1
ATOM 1188 C CA . LEU A 1 147 ? 4.479 2.715 0.551 1.00 88.38 147 LEU A CA 1
ATOM 1189 C C . LEU A 1 147 ? 4.956 3.137 1.948 1.00 88.38 147 LEU A C 1
ATOM 1191 O O . LEU A 1 147 ? 4.159 3.624 2.756 1.00 88.38 147 LEU A O 1
ATOM 1195 N N . LEU A 1 148 ? 6.257 3.002 2.224 1.00 87.50 148 LEU A N 1
ATOM 1196 C CA . LEU A 1 148 ? 6.877 3.479 3.463 1.00 87.50 148 LEU A CA 1
ATOM 1197 C C . LEU A 1 148 ? 6.750 4.995 3.613 1.00 87.50 148 LEU A C 1
ATOM 1199 O O . LEU A 1 148 ? 6.457 5.469 4.711 1.00 87.50 148 LEU A O 1
ATOM 1203 N N . SER A 1 149 ? 6.908 5.741 2.519 1.00 83.81 149 SER A N 1
ATOM 1204 C CA . SER A 1 149 ? 6.723 7.195 2.497 1.00 83.81 149 SER A CA 1
ATOM 1205 C C . SER A 1 149 ? 5.290 7.573 2.868 1.00 83.81 149 SER A C 1
ATOM 1207 O O . SER A 1 149 ? 5.076 8.352 3.798 1.00 83.81 149 SER A O 1
ATOM 1209 N N . ASN A 1 150 ? 4.306 6.932 2.233 1.00 88.44 150 ASN A N 1
ATOM 1210 C CA . ASN A 1 150 ? 2.890 7.140 2.527 1.00 88.44 150 ASN A CA 1
ATOM 1211 C C . ASN A 1 150 ? 2.549 6.859 3.994 1.00 88.44 150 ASN A C 1
ATOM 1213 O O . ASN A 1 150 ? 1.866 7.652 4.644 1.00 88.44 150 ASN A O 1
ATOM 1217 N N . LEU A 1 151 ? 3.043 5.743 4.537 1.00 89.06 151 LEU A N 1
ATOM 1218 C CA . LEU A 1 151 ? 2.864 5.424 5.951 1.00 89.06 151 LEU A CA 1
ATOM 1219 C C . LEU A 1 151 ? 3.535 6.450 6.856 1.00 89.06 151 LEU A C 1
ATOM 1221 O O . LEU A 1 151 ? 2.928 6.876 7.838 1.00 89.06 151 LEU A O 1
ATOM 1225 N N . PHE A 1 152 ? 4.768 6.847 6.544 1.00 85.12 152 PHE A N 1
ATOM 1226 C CA . PHE A 1 152 ? 5.510 7.819 7.335 1.00 85.12 152 PHE A CA 1
ATOM 1227 C C . PHE A 1 152 ? 4.762 9.147 7.418 1.00 85.12 152 PHE A C 1
ATOM 1229 O O . PHE A 1 152 ? 4.538 9.649 8.518 1.00 85.12 152 PHE A O 1
ATOM 1236 N N . ILE A 1 153 ? 4.313 9.678 6.281 1.00 83.62 153 ILE A N 1
ATOM 1237 C CA . ILE A 1 153 ? 3.607 10.959 6.217 1.00 83.62 153 ILE A CA 1
ATOM 1238 C C . ILE A 1 153 ? 2.239 10.858 6.899 1.00 83.62 153 ILE A C 1
ATOM 1240 O O . ILE A 1 153 ? 1.896 11.731 7.697 1.00 83.62 153 ILE A O 1
ATOM 1244 N N . ALA A 1 154 ? 1.478 9.784 6.659 1.00 86.88 154 ALA A N 1
ATOM 1245 C CA . ALA A 1 154 ? 0.187 9.565 7.319 1.00 86.88 154 ALA A CA 1
ATOM 1246 C C . ALA A 1 154 ? 0.330 9.540 8.841 1.00 86.88 154 ALA A C 1
ATOM 1248 O O . ALA A 1 154 ? -0.433 10.171 9.576 1.00 86.88 154 ALA A O 1
ATOM 1249 N N . ARG A 1 155 ? 1.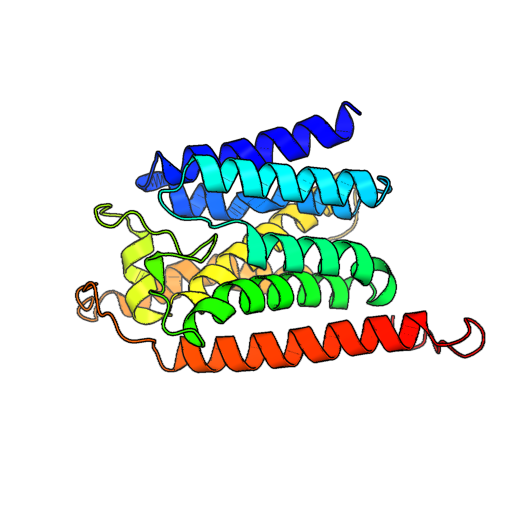351 8.833 9.323 1.00 84.81 155 ARG A N 1
ATOM 1250 C CA . ARG A 1 155 ? 1.662 8.744 10.742 1.00 84.81 155 ARG A CA 1
ATOM 1251 C C . ARG A 1 155 ? 2.121 10.115 11.262 1.00 84.81 155 ARG A C 1
ATOM 1253 O O . ARG A 1 155 ? 1.605 10.553 12.289 1.00 84.81 155 ARG A O 1
ATOM 1260 N N . LEU A 1 156 ? 3.015 10.815 10.563 1.00 80.81 156 LEU A N 1
ATOM 1261 C CA . LEU A 1 156 ? 3.521 12.133 10.959 1.00 80.81 156 LEU A CA 1
ATOM 1262 C C . LEU A 1 156 ? 2.373 13.141 11.100 1.00 80.81 156 LEU A C 1
ATOM 1264 O O . LEU A 1 156 ? 2.302 13.871 12.087 1.00 80.81 156 LEU A O 1
ATOM 1268 N N . TRP A 1 157 ? 1.432 13.117 10.156 1.00 81.12 157 TRP A N 1
ATOM 1269 C CA . TRP A 1 157 ? 0.217 13.923 10.198 1.00 81.12 157 TRP A CA 1
ATOM 1270 C C . TRP A 1 157 ? -0.616 13.636 11.450 1.00 81.12 157 TRP A C 1
ATOM 1272 O O . TRP A 1 157 ? -0.917 14.549 12.220 1.00 81.12 157 TRP A O 1
ATOM 1282 N N . LEU A 1 158 ? -0.951 12.362 11.688 1.00 82.62 158 LEU A N 1
ATOM 1283 C CA . LEU A 1 158 ? -1.705 11.943 12.876 1.00 82.62 158 LEU A CA 1
ATOM 1284 C C . LEU A 1 158 ? -0.981 12.333 14.171 1.00 82.62 158 LEU A C 1
ATOM 1286 O O . LEU A 1 158 ? -1.617 12.703 15.155 1.00 82.62 158 LEU A O 1
ATOM 1290 N N . HIS A 1 159 ? 0.350 12.286 14.173 1.00 76.62 159 HIS A N 1
ATOM 1291 C CA . HIS A 1 159 ? 1.172 12.658 15.316 1.00 76.62 159 HIS A CA 1
ATOM 1292 C C . HIS A 1 159 ? 1.103 14.157 15.636 1.00 76.62 159 HIS A C 1
ATOM 1294 O O . HIS A 1 159 ? 0.877 14.519 16.795 1.00 76.62 159 HIS A O 1
ATOM 1300 N N . PHE A 1 160 ? 1.247 15.018 14.621 1.00 74.81 160 PHE A N 1
ATOM 1301 C CA . PHE A 1 160 ? 1.096 16.469 14.774 1.00 74.81 160 PHE A CA 1
ATOM 1302 C C . PHE A 1 160 ? -0.319 16.852 15.212 1.00 74.81 160 PHE A C 1
ATOM 1304 O O . PHE A 1 160 ? -0.479 17.708 16.083 1.00 74.81 160 PHE A O 1
ATOM 1311 N N . GLU A 1 161 ? -1.338 16.179 14.673 1.00 75.81 161 GLU A N 1
ATOM 1312 C CA . GLU A 1 161 ? -2.736 16.379 15.071 1.00 75.81 161 GLU A CA 1
ATOM 1313 C C . GLU A 1 161 ? -2.963 16.013 16.554 1.00 75.81 161 GLU A C 1
ATOM 1315 O O . GLU A 1 161 ? -3.722 16.684 17.253 1.00 75.81 161 GLU A O 1
ATOM 1320 N N . GLN A 1 162 ? -2.258 14.997 17.068 1.00 75.69 162 GLN A N 1
ATOM 1321 C CA . GLN A 1 162 ? -2.439 14.459 18.425 1.00 75.69 162 GLN A CA 1
ATOM 1322 C C . GLN A 1 162 ? -1.484 15.031 19.496 1.00 75.69 162 GLN A C 1
ATOM 1324 O O . GLN A 1 162 ? -1.540 14.588 20.645 1.00 75.69 162 GLN A O 1
ATOM 1329 N N . LYS A 1 163 ? -0.616 16.004 19.167 1.00 60.38 163 LYS A N 1
ATOM 1330 C CA . LYS A 1 163 ? 0.329 16.672 20.101 1.00 60.38 163 LYS A CA 1
ATOM 1331 C C . LYS A 1 163 ? 1.171 15.717 20.979 1.00 60.38 163 LYS A C 1
ATOM 1333 O O . LYS A 1 163 ? 1.443 16.020 22.143 1.00 60.38 163 LYS A O 1
ATOM 1338 N N . ARG A 1 164 ? 1.587 14.553 20.467 1.00 60.47 164 ARG A N 1
ATOM 1339 C CA . ARG A 1 164 ? 2.449 13.608 21.217 1.00 60.47 164 ARG A CA 1
ATOM 1340 C C . ARG A 1 164 ? 3.944 13.885 20.980 1.00 60.47 164 ARG A C 1
ATOM 1342 O O . ARG A 1 164 ? 4.307 14.571 20.038 1.00 60.47 164 ARG A O 1
ATOM 1349 N N . LYS A 1 165 ? 4.813 13.373 21.866 1.00 55.78 165 LYS A N 1
ATOM 1350 C CA . LYS A 1 165 ? 6.285 13.440 21.740 1.00 55.78 165 LYS A CA 1
ATOM 1351 C C . LYS A 1 165 ? 6.780 12.464 20.663 1.00 55.78 165 LYS A C 1
ATOM 1353 O O . LYS A 1 165 ? 6.309 11.328 20.621 1.00 55.78 165 LYS A O 1
ATOM 1358 N N . ILE A 1 166 ? 7.748 12.881 19.846 1.00 56.09 166 ILE A N 1
ATOM 1359 C CA . ILE A 1 166 ? 8.337 12.075 18.763 1.00 56.09 166 ILE A CA 1
ATOM 1360 C C . ILE A 1 166 ? 9.026 10.834 19.363 1.00 56.09 166 ILE A C 1
ATOM 1362 O O . ILE A 1 166 ? 9.994 10.948 20.110 1.00 56.09 166 ILE A O 1
ATOM 1366 N N . ALA A 1 167 ? 8.511 9.641 19.057 1.00 59.22 167 ALA A N 1
ATOM 1367 C CA . ALA A 1 167 ? 9.102 8.353 19.427 1.00 59.22 167 ALA A CA 1
ATOM 1368 C C . ALA A 1 167 ? 10.282 7.951 18.511 1.00 59.22 167 ALA A C 1
ATOM 1370 O O . ALA A 1 167 ? 10.286 8.206 17.313 1.00 59.22 167 ALA A O 1
ATOM 1371 N N . TRP A 1 168 ? 11.278 7.234 19.028 1.00 54.00 168 TRP A N 1
ATOM 1372 C CA . TRP A 1 168 ? 12.425 6.775 18.223 1.00 54.00 168 TRP A CA 1
ATOM 1373 C C . TRP A 1 168 ? 12.049 5.872 17.030 1.00 54.00 168 TRP A C 1
ATOM 1375 O O . TRP A 1 168 ? 12.795 5.792 16.059 1.00 54.00 168 TRP A O 1
ATOM 1385 N N . SER A 1 169 ? 10.860 5.261 17.040 1.00 56.03 169 SER A N 1
ATOM 1386 C CA . SER A 1 169 ? 10.318 4.491 15.911 1.00 56.03 169 SER A CA 1
ATOM 1387 C C . SER A 1 169 ? 10.099 5.316 14.633 1.00 56.03 169 SER A C 1
ATOM 1389 O O . SER A 1 169 ? 9.962 4.733 13.561 1.00 56.03 169 SER A O 1
ATOM 1391 N N . TRP A 1 170 ? 10.084 6.655 14.719 1.00 56.66 170 TRP A N 1
ATOM 1392 C CA . TRP A 1 170 ? 10.015 7.562 13.562 1.00 56.66 170 TRP A CA 1
ATOM 1393 C C . TRP A 1 170 ? 11.342 7.704 12.820 1.00 56.66 170 TRP A C 1
ATOM 1395 O O . TRP A 1 170 ? 11.345 8.122 11.665 1.00 56.66 170 TRP A O 1
ATOM 1405 N N . ALA A 1 171 ? 12.458 7.355 13.466 1.00 57.19 171 ALA A N 1
ATOM 1406 C CA . ALA A 1 171 ? 13.780 7.517 12.882 1.00 57.19 171 ALA A CA 1
ATOM 1407 C C . ALA A 1 171 ? 13.984 6.587 11.686 1.00 57.19 171 ALA A C 1
ATOM 1409 O O . ALA A 1 171 ? 14.610 7.003 10.729 1.00 57.19 171 ALA A O 1
ATOM 1410 N N . ILE A 1 172 ? 13.425 5.371 11.701 1.00 58.09 172 ILE A N 1
ATOM 1411 C CA . ILE A 1 172 ? 13.671 4.358 10.662 1.00 58.09 172 ILE A CA 1
ATOM 1412 C C . ILE A 1 172 ? 13.050 4.747 9.307 1.00 58.09 172 ILE A C 1
ATOM 1414 O O . ILE A 1 172 ? 13.795 4.792 8.330 1.00 58.09 172 ILE A O 1
ATOM 1418 N N . PRO A 1 173 ? 11.747 5.087 9.198 1.00 57.03 173 PRO A N 1
ATOM 1419 C CA . PRO A 1 173 ? 11.198 5.539 7.922 1.00 57.03 173 PRO A CA 1
ATOM 1420 C C . PRO A 1 173 ? 11.809 6.867 7.461 1.00 57.03 173 PRO A C 1
ATOM 1422 O O . PRO A 1 173 ? 12.026 7.038 6.267 1.00 57.03 173 PRO A O 1
ATOM 1425 N N . LEU A 1 174 ? 12.137 7.775 8.392 1.00 61.81 174 LEU A N 1
ATOM 1426 C CA . LEU A 1 174 ? 12.844 9.020 8.082 1.00 61.81 174 LEU A CA 1
ATOM 1427 C C . LEU A 1 174 ? 14.249 8.736 7.527 1.00 61.81 174 LEU A C 1
ATOM 1429 O O . LEU A 1 174 ? 14.643 9.360 6.552 1.00 61.81 174 LEU A O 1
ATOM 1433 N N . LEU A 1 175 ? 14.982 7.773 8.101 1.00 61.38 175 LEU A N 1
ATOM 1434 C CA . LEU A 1 175 ? 16.291 7.335 7.610 1.00 61.38 175 LEU A CA 1
ATOM 1435 C C . LEU A 1 175 ? 16.165 6.748 6.204 1.00 61.38 175 LEU A C 1
ATOM 1437 O O . LEU A 1 175 ? 16.947 7.102 5.337 1.00 61.38 175 LEU A O 1
ATOM 1441 N N . VAL A 1 176 ? 15.177 5.879 5.964 1.00 61.00 176 VAL A N 1
ATOM 1442 C CA . VAL A 1 176 ? 14.954 5.259 4.647 1.00 61.00 176 VAL A CA 1
ATOM 1443 C C . VAL A 1 176 ? 14.605 6.321 3.603 1.00 61.00 176 VAL A C 1
ATOM 1445 O O . VAL A 1 176 ? 15.202 6.333 2.530 1.00 61.00 176 VAL A O 1
ATOM 1448 N N . LEU A 1 177 ? 13.719 7.263 3.937 1.00 61.97 177 LEU A N 1
ATOM 1449 C CA . LEU A 1 177 ? 13.376 8.403 3.083 1.00 61.97 177 LEU A CA 1
ATOM 1450 C C . LEU A 1 177 ? 14.578 9.311 2.811 1.00 61.97 177 LEU A C 1
ATOM 1452 O O . LEU A 1 177 ? 14.796 9.687 1.666 1.00 61.97 177 LEU A O 1
ATOM 1456 N N . LEU A 1 178 ? 15.366 9.641 3.838 1.00 60.97 178 LEU A N 1
ATOM 1457 C CA . LEU A 1 178 ? 16.523 10.531 3.723 1.00 60.97 178 LEU A CA 1
ATOM 1458 C C . LEU A 1 178 ? 17.715 9.876 3.034 1.00 60.97 178 LEU A C 1
ATOM 1460 O O . LEU A 1 178 ? 18.481 10.587 2.402 1.00 60.97 178 LEU A O 1
ATOM 1464 N N . ILE A 1 179 ? 17.890 8.559 3.147 1.00 58.84 179 ILE A N 1
ATOM 1465 C CA . ILE A 1 179 ? 19.014 7.827 2.549 1.00 58.84 179 ILE A CA 1
ATOM 1466 C C . ILE A 1 179 ? 18.682 7.365 1.125 1.00 58.84 179 ILE A C 1
ATOM 1468 O O . ILE A 1 179 ? 19.594 7.261 0.305 1.00 58.84 179 ILE A O 1
ATOM 1472 N N . SER A 1 180 ? 17.404 7.148 0.786 1.00 58.50 180 SER A N 1
ATOM 1473 C CA . SER A 1 180 ? 16.997 6.702 -0.558 1.00 58.50 180 SER A CA 1
ATOM 1474 C C . SER A 1 180 ? 17.564 7.543 -1.721 1.00 58.50 180 SER A C 1
ATOM 1476 O O . SER A 1 180 ? 18.064 6.934 -2.670 1.00 58.50 180 SER A O 1
ATOM 1478 N N . PRO A 1 181 ? 17.645 8.892 -1.651 1.00 54.19 181 PRO A N 1
ATOM 1479 C CA . PRO A 1 181 ? 18.224 9.702 -2.724 1.00 54.19 181 PRO A CA 1
ATOM 1480 C C . PRO A 1 181 ? 19.756 9.596 -2.761 1.00 54.19 181 PRO A C 1
ATOM 1482 O O . PRO A 1 181 ? 20.369 9.687 -3.821 1.00 54.19 181 PRO A O 1
ATOM 1485 N N . TRP A 1 182 ? 20.394 9.370 -1.607 1.00 56.53 182 TRP A N 1
ATOM 1486 C CA . TRP A 1 182 ? 21.851 9.254 -1.494 1.00 56.53 182 TRP A CA 1
ATOM 1487 C C . TRP A 1 182 ? 22.365 7.895 -1.963 1.00 56.53 182 TRP A C 1
ATOM 1489 O O . TRP A 1 182 ? 23.448 7.838 -2.535 1.00 56.53 182 TRP A O 1
ATOM 1499 N N . ILE A 1 183 ? 21.585 6.820 -1.802 1.00 57.06 183 ILE A N 1
ATOM 1500 C CA . ILE A 1 183 ? 21.880 5.523 -2.433 1.00 57.06 183 ILE A CA 1
ATOM 1501 C C . ILE A 1 183 ? 21.832 5.665 -3.961 1.00 57.06 183 ILE A C 1
ATOM 1503 O O . ILE A 1 183 ? 22.738 5.191 -4.641 1.00 57.06 183 ILE A O 1
ATOM 1507 N N . GLY A 1 184 ? 20.830 6.370 -4.502 1.00 50.59 184 G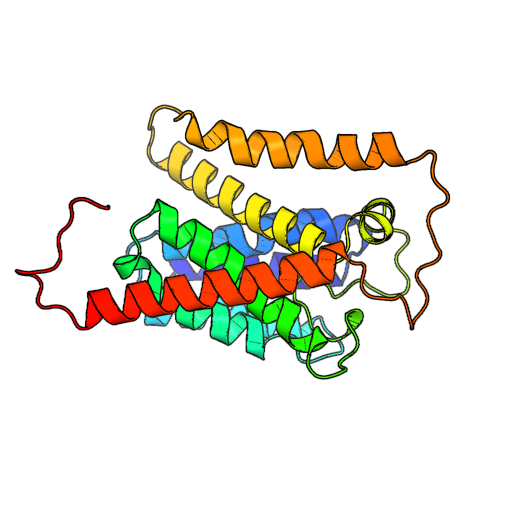LY A N 1
ATOM 1508 C CA . GLY A 1 184 ? 20.736 6.647 -5.942 1.00 50.59 184 GLY A CA 1
ATOM 1509 C C . GLY A 1 184 ? 21.941 7.430 -6.477 1.00 50.59 184 GLY A C 1
ATOM 1510 O O . GLY A 1 184 ? 22.552 7.022 -7.467 1.00 50.59 184 GLY A O 1
ATOM 1511 N N . ASN A 1 185 ? 22.346 8.487 -5.766 1.00 52.50 185 ASN A N 1
ATOM 1512 C CA . ASN A 1 185 ? 23.506 9.309 -6.121 1.00 52.50 185 ASN A CA 1
ATOM 1513 C C . ASN A 1 185 ? 24.852 8.597 -5.933 1.00 52.50 185 ASN A C 1
ATOM 1515 O O . ASN A 1 185 ? 25.766 8.835 -6.711 1.00 52.50 185 ASN A O 1
ATOM 1519 N N . ALA A 1 186 ? 24.997 7.718 -4.939 1.00 57.59 186 ALA A N 1
ATOM 1520 C CA . ALA A 1 186 ? 26.218 6.928 -4.759 1.00 57.59 186 ALA A CA 1
ATOM 1521 C C . ALA A 1 186 ? 26.414 5.899 -5.884 1.00 57.59 186 ALA A C 1
ATOM 1523 O O . ALA A 1 186 ? 27.539 5.508 -6.185 1.00 57.59 186 ALA A O 1
ATOM 1524 N N . LEU A 1 187 ? 25.319 5.475 -6.516 1.00 54.34 187 LEU A N 1
ATOM 1525 C CA . LEU A 1 187 ? 25.337 4.525 -7.619 1.00 54.34 187 LEU A CA 1
ATOM 1526 C C . LEU A 1 187 ? 25.446 5.208 -8.993 1.00 54.34 187 LEU A C 1
ATOM 1528 O O . LEU A 1 187 ? 25.681 4.506 -9.969 1.00 54.34 187 LEU A O 1
ATOM 1532 N N . SER A 1 188 ? 25.291 6.539 -9.097 1.00 51.69 188 SER A N 1
ATOM 1533 C CA . SER A 1 188 ? 25.191 7.308 -10.361 1.00 51.69 188 SER A CA 1
ATOM 1534 C C . SER A 1 188 ? 26.396 7.183 -11.304 1.00 51.69 188 SER A C 1
ATOM 1536 O O . SER A 1 188 ? 26.266 7.498 -12.481 1.00 51.69 188 SER A O 1
ATOM 1538 N N . GLY A 1 189 ? 27.529 6.660 -10.825 1.00 51.78 189 GLY A N 1
ATOM 1539 C CA . GLY A 1 189 ? 28.702 6.326 -11.640 1.00 51.78 189 GLY A CA 1
ATOM 1540 C C . GLY A 1 189 ? 28.638 4.978 -12.375 1.00 51.78 189 GLY A C 1
ATOM 1541 O O . GLY A 1 189 ? 29.581 4.643 -13.085 1.00 51.78 189 GLY A O 1
ATOM 1542 N N . LEU A 1 190 ? 27.573 4.190 -12.200 1.00 57.91 190 LEU A N 1
ATOM 1543 C CA . LEU A 1 190 ? 27.330 2.951 -12.946 1.00 57.91 190 LEU A CA 1
ATOM 1544 C C . LEU A 1 190 ? 26.467 3.254 -14.176 1.00 57.91 190 LEU A C 1
ATOM 1546 O O . LEU A 1 190 ? 25.458 3.948 -14.042 1.00 57.91 190 LEU A O 1
ATOM 1550 N N . GLU A 1 191 ? 26.827 2.717 -15.347 1.00 56.97 191 GLU A N 1
ATOM 1551 C CA . GLU A 1 191 ? 25.976 2.777 -16.546 1.00 56.97 191 GLU A CA 1
ATOM 1552 C C . GLU A 1 191 ? 24.539 2.384 -16.177 1.00 56.97 191 GLU A C 1
ATOM 1554 O O . GLU A 1 191 ? 24.298 1.304 -15.629 1.00 56.97 191 GLU A O 1
ATOM 1559 N N . ASN A 1 192 ? 23.590 3.294 -16.415 1.00 57.72 192 ASN A N 1
ATOM 1560 C CA . ASN A 1 192 ? 22.175 2.991 -16.252 1.00 57.72 192 ASN A CA 1
ATOM 1561 C C . ASN A 1 192 ? 21.811 1.992 -17.344 1.00 57.72 192 ASN A C 1
ATOM 1563 O O . ASN A 1 192 ? 21.915 2.343 -18.521 1.00 57.72 192 ASN A O 1
ATOM 1567 N N . PRO A 1 193 ? 21.422 0.755 -17.003 1.00 58.94 193 PRO A N 1
ATOM 1568 C CA . PRO A 1 193 ? 21.116 -0.199 -18.043 1.00 58.94 193 PRO A CA 1
ATOM 1569 C C . PRO A 1 193 ? 19.800 0.234 -18.710 1.00 58.94 193 PRO A C 1
ATOM 1571 O O . PRO A 1 193 ? 18.874 0.691 -18.034 1.00 58.94 193 PRO A O 1
ATOM 1574 N N . GLU A 1 194 ? 19.737 0.153 -20.040 1.00 60.78 194 GLU A N 1
ATOM 1575 C CA . GLU A 1 194 ? 18.578 0.610 -20.814 1.00 60.78 194 GLU A CA 1
ATOM 1576 C C . GLU A 1 194 ? 17.317 -0.173 -20.434 1.00 60.78 194 GLU A C 1
ATOM 1578 O O . GLU A 1 194 ? 17.274 -1.403 -20.537 1.00 60.78 194 GLU A O 1
ATOM 1583 N N . LEU A 1 195 ? 16.265 0.545 -20.035 1.00 60.53 195 LEU A N 1
ATOM 1584 C CA . LEU A 1 195 ? 14.951 -0.030 -19.759 1.00 60.53 195 LEU A CA 1
ATOM 1585 C C . LEU A 1 195 ? 14.307 -0.514 -21.062 1.00 60.53 195 LEU A C 1
ATOM 1587 O O . LEU A 1 195 ? 13.597 0.217 -21.746 1.00 60.53 195 LEU A O 1
ATOM 1591 N N . THR A 1 196 ? 14.575 -1.766 -21.417 1.00 61.38 196 THR A N 1
ATOM 1592 C CA . THR A 1 196 ? 13.946 -2.434 -22.560 1.00 61.38 196 THR A CA 1
ATOM 1593 C C . THR A 1 196 ? 12.583 -3.019 -22.180 1.00 61.38 196 THR A C 1
ATOM 1595 O O . THR A 1 196 ? 12.311 -3.314 -21.018 1.00 61.38 196 THR A O 1
ATOM 1598 N N . GLU A 1 197 ? 11.724 -3.265 -23.175 1.00 57.94 197 GLU A N 1
ATOM 1599 C CA . GLU A 1 197 ? 10.404 -3.897 -22.986 1.00 57.94 197 GLU A CA 1
ATOM 1600 C C . GLU A 1 197 ? 10.469 -5.304 -22.350 1.00 57.94 197 GLU A C 1
ATOM 1602 O O . GLU A 1 197 ? 9.459 -5.810 -21.864 1.00 57.94 197 GLU A O 1
ATOM 1607 N N . ASN A 1 198 ? 11.655 -5.917 -22.325 1.00 59.94 198 ASN A N 1
ATOM 1608 C CA . ASN A 1 198 ? 11.926 -7.224 -21.731 1.00 59.94 198 ASN A CA 1
ATOM 1609 C C . ASN A 1 198 ? 12.858 -7.124 -20.517 1.00 59.94 198 ASN A C 1
ATOM 1611 O O . ASN A 1 198 ? 13.599 -8.070 -20.239 1.00 59.94 198 ASN A O 1
ATOM 1615 N N . TRP A 1 199 ? 12.871 -5.982 -19.822 1.00 60.88 199 TRP A N 1
ATOM 1616 C CA . TRP A 1 199 ? 13.764 -5.798 -18.688 1.00 60.88 199 TRP A CA 1
ATOM 1617 C C . TRP A 1 199 ? 13.578 -6.919 -17.649 1.00 60.88 199 TRP A C 1
ATOM 1619 O O . TRP A 1 199 ? 12.461 -7.136 -17.166 1.00 60.88 199 TRP A O 1
ATOM 1629 N N . PRO A 1 200 ? 14.647 -7.668 -17.320 1.00 63.81 200 PRO A N 1
ATOM 1630 C CA . PRO A 1 200 ? 14.531 -8.836 -16.467 1.00 63.81 200 PRO A CA 1
ATOM 1631 C C . PRO A 1 200 ? 14.255 -8.421 -15.022 1.00 63.81 200 PRO A C 1
ATOM 1633 O O . PRO A 1 200 ? 14.796 -7.435 -14.522 1.00 63.81 200 PRO A O 1
ATOM 1636 N N . PHE A 1 201 ? 13.465 -9.224 -14.310 1.00 68.19 201 PHE A N 1
ATOM 1637 C CA . PHE A 1 201 ? 13.332 -9.058 -12.866 1.00 68.19 201 PHE A CA 1
ATOM 1638 C C . PHE A 1 201 ? 14.682 -9.214 -12.186 1.00 68.19 201 PHE A C 1
ATOM 1640 O O . PHE A 1 201 ? 15.343 -10.250 -12.314 1.00 68.19 201 PHE A O 1
ATOM 1647 N N . LEU A 1 202 ? 15.057 -8.200 -11.411 1.00 77.56 202 LEU A N 1
ATOM 1648 C CA . LEU A 1 202 ? 16.286 -8.244 -10.644 1.00 77.56 202 LEU A CA 1
ATOM 1649 C C . LEU A 1 202 ? 16.157 -9.290 -9.524 1.00 77.56 202 LEU A C 1
ATOM 1651 O O . LEU A 1 202 ? 15.064 -9.495 -8.984 1.00 77.56 202 LEU A O 1
ATOM 1655 N N . PRO A 1 203 ? 17.264 -9.923 -9.093 1.00 80.44 203 PRO A N 1
ATOM 1656 C CA . PRO A 1 203 ? 17.250 -10.821 -7.938 1.00 80.44 203 PRO A CA 1
ATOM 1657 C C . PRO A 1 203 ? 16.633 -10.185 -6.681 1.00 80.44 203 PRO A C 1
ATOM 1659 O O . PRO A 1 203 ? 15.988 -10.874 -5.890 1.00 80.44 203 PRO A O 1
ATOM 1662 N N . MET A 1 204 ? 16.782 -8.863 -6.522 1.00 80.88 204 MET A N 1
ATOM 1663 C CA . MET A 1 204 ? 16.162 -8.096 -5.440 1.00 80.88 204 MET A CA 1
ATOM 1664 C C . MET A 1 204 ? 14.627 -8.116 -5.514 1.00 80.88 204 MET A C 1
ATOM 1666 O O . MET A 1 204 ? 13.981 -8.355 -4.496 1.00 80.88 204 MET A O 1
ATOM 1670 N N . ASP A 1 205 ? 14.037 -7.943 -6.701 1.00 80.94 205 ASP A N 1
ATOM 1671 C CA . ASP A 1 205 ? 12.582 -8.017 -6.888 1.00 80.94 205 ASP A CA 1
ATOM 1672 C C . ASP A 1 205 ? 12.058 -9.416 -6.566 1.00 80.94 205 ASP A C 1
ATOM 1674 O O . ASP A 1 205 ? 11.066 -9.570 -5.858 1.00 80.94 205 ASP A O 1
ATOM 1678 N N . GLN A 1 206 ? 12.768 -10.458 -7.000 1.00 83.25 206 GLN A N 1
ATOM 1679 C CA . GLN A 1 206 ? 12.385 -11.838 -6.692 1.00 83.25 206 GLN A CA 1
ATOM 1680 C C . GLN A 1 206 ? 12.433 -12.126 -5.186 1.00 83.25 206 GLN A C 1
ATOM 1682 O O . GLN A 1 206 ? 11.555 -12.806 -4.649 1.00 83.25 206 GLN A O 1
ATOM 1687 N N . PHE A 1 207 ? 13.450 -11.613 -4.489 1.00 88.25 207 PHE A N 1
ATOM 1688 C CA . PHE A 1 207 ? 13.546 -11.720 -3.035 1.00 88.25 207 PHE A CA 1
ATOM 1689 C C . PHE A 1 207 ? 12.397 -10.976 -2.345 1.00 88.25 207 PHE A C 1
ATOM 1691 O O . PHE A 1 207 ? 11.701 -11.557 -1.508 1.00 88.25 207 PHE A O 1
ATOM 1698 N N . MET A 1 208 ? 12.160 -9.722 -2.733 1.00 88.38 208 MET A N 1
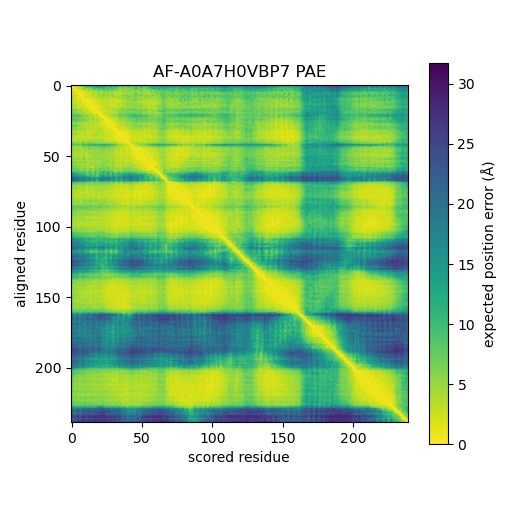ATOM 1699 C CA . MET A 1 208 ? 11.103 -8.879 -2.175 1.00 88.38 208 MET A CA 1
ATOM 1700 C C . MET A 1 208 ? 9.709 -9.467 -2.411 1.00 88.38 208 MET A C 1
ATOM 1702 O O . MET A 1 208 ? 8.893 -9.445 -1.492 1.00 88.38 208 MET A O 1
ATOM 1706 N N . ALA A 1 209 ? 9.454 -10.065 -3.577 1.00 89.12 209 ALA A N 1
ATOM 1707 C CA . ALA A 1 209 ? 8.208 -10.767 -3.876 1.00 89.12 209 ALA A CA 1
ATOM 1708 C C . ALA A 1 209 ? 7.983 -11.953 -2.931 1.00 89.12 209 ALA A C 1
ATOM 1710 O O . ALA A 1 209 ? 6.935 -12.079 -2.301 1.00 89.12 209 ALA A O 1
ATOM 1711 N N . ARG A 1 210 ? 8.988 -12.822 -2.775 1.00 90.75 210 ARG A N 1
ATOM 1712 C CA . ARG A 1 210 ? 8.885 -13.986 -1.877 1.00 90.75 210 ARG A CA 1
ATOM 1713 C C . ARG A 1 210 ? 8.652 -13.554 -0.433 1.00 90.75 210 ARG A C 1
ATOM 1715 O O . ARG A 1 210 ? 7.802 -14.123 0.250 1.00 90.75 210 ARG A O 1
ATOM 1722 N N . MET A 1 211 ? 9.379 -12.532 0.013 1.00 93.50 211 MET A N 1
ATOM 1723 C CA . MET A 1 211 ? 9.229 -11.973 1.354 1.00 93.50 211 MET A CA 1
ATOM 1724 C C . MET A 1 211 ? 7.861 -11.323 1.562 1.00 93.50 211 MET A C 1
ATOM 1726 O O . MET A 1 211 ? 7.270 -11.506 2.628 1.00 93.50 211 MET A O 1
ATOM 1730 N N . SER A 1 212 ? 7.334 -10.605 0.565 1.00 94.12 212 SER A N 1
ATOM 1731 C CA . SER A 1 212 ? 6.027 -9.958 0.669 1.00 94.12 212 SER A CA 1
ATOM 1732 C C . SER A 1 212 ? 4.901 -10.979 0.763 1.00 94.12 212 SER A C 1
ATOM 1734 O O . SER A 1 212 ? 4.077 -10.862 1.669 1.00 94.12 212 SER A O 1
ATOM 1736 N N . PHE A 1 213 ? 4.911 -12.032 -0.061 1.00 94.12 213 PHE A N 1
ATOM 1737 C CA . PHE A 1 213 ? 3.942 -13.127 0.050 1.00 94.12 213 PHE A CA 1
ATOM 1738 C C . PHE A 1 213 ? 4.020 -13.843 1.388 1.00 94.12 213 PHE A C 1
ATOM 1740 O O . PHE A 1 213 ? 2.992 -14.051 2.035 1.00 94.12 213 PHE A O 1
ATOM 1747 N N . PHE A 1 214 ? 5.234 -14.194 1.816 1.00 95.06 214 PHE A N 1
ATOM 1748 C CA . PHE A 1 214 ? 5.452 -14.877 3.083 1.00 95.06 214 PHE A CA 1
ATOM 1749 C C . PHE A 1 214 ? 4.892 -14.049 4.246 1.00 95.06 214 PHE A C 1
ATOM 1751 O O . PHE A 1 214 ? 4.031 -14.517 4.991 1.00 95.06 214 PHE A O 1
ATOM 1758 N N . LEU A 1 215 ? 5.306 -12.787 4.375 1.00 95.56 215 LEU A N 1
ATOM 1759 C CA . LEU A 1 215 ? 4.883 -11.938 5.489 1.00 95.56 215 LEU A CA 1
ATOM 1760 C C . LEU A 1 215 ? 3.397 -11.570 5.421 1.00 95.56 215 LEU A C 1
ATOM 1762 O O . LEU A 1 215 ? 2.730 -11.592 6.457 1.00 95.56 215 LEU A O 1
ATOM 1766 N N . ALA A 1 216 ? 2.851 -11.297 4.233 1.00 94.44 216 ALA A N 1
ATOM 1767 C CA . ALA A 1 216 ? 1.419 -11.057 4.056 1.00 94.44 216 ALA A CA 1
ATOM 1768 C C . ALA A 1 216 ? 0.589 -12.267 4.505 1.00 94.44 216 ALA A C 1
ATOM 1770 O O . ALA A 1 216 ? -0.374 -12.106 5.258 1.00 94.44 216 ALA A O 1
ATOM 1771 N N . PHE A 1 217 ? 0.994 -13.480 4.117 1.00 94.69 217 PHE A N 1
ATOM 1772 C CA . PHE A 1 217 ? 0.336 -14.715 4.536 1.00 94.69 217 PHE A CA 1
ATOM 1773 C C . PHE A 1 217 ? 0.370 -14.895 6.058 1.00 94.69 217 PHE A C 1
ATOM 1775 O O . PHE A 1 217 ? -0.675 -15.119 6.668 1.00 94.69 217 PHE A O 1
ATOM 1782 N N . PHE A 1 218 ? 1.539 -14.738 6.691 1.00 93.94 218 PHE A N 1
ATOM 1783 C CA . PHE A 1 218 ? 1.666 -14.863 8.148 1.00 93.94 218 PHE A CA 1
ATOM 1784 C C . PHE A 1 218 ? 0.829 -13.829 8.901 1.00 93.94 218 PHE A C 1
ATOM 1786 O O . PHE A 1 218 ? 0.212 -14.155 9.917 1.00 93.94 218 PHE A O 1
ATOM 1793 N N . LEU A 1 219 ? 0.766 -12.594 8.402 1.00 93.12 219 LEU A N 1
ATOM 1794 C CA . LEU A 1 219 ? -0.065 -11.553 8.997 1.00 93.12 219 LEU A CA 1
ATOM 1795 C C . LEU A 1 219 ? -1.548 -11.903 8.850 1.00 93.12 219 LEU A C 1
ATOM 1797 O O . LEU A 1 219 ? -2.270 -11.896 9.845 1.00 93.12 219 LEU A O 1
ATOM 1801 N N . LEU A 1 220 ? -2.012 -12.298 7.665 1.00 94.25 220 LEU A N 1
ATOM 1802 C CA . LEU A 1 220 ? -3.399 -12.735 7.473 1.00 94.25 220 LEU A CA 1
ATOM 1803 C C . LEU A 1 220 ? -3.759 -13.927 8.368 1.00 94.25 220 LEU A C 1
ATOM 1805 O O . LEU A 1 220 ? -4.810 -13.904 9.009 1.00 94.25 220 LEU A O 1
ATOM 1809 N N . LEU A 1 221 ? -2.871 -14.918 8.477 1.00 93.56 221 LEU A N 1
ATOM 1810 C CA . LEU A 1 221 ? -3.046 -16.061 9.371 1.00 93.56 221 LEU A CA 1
ATOM 1811 C C . LEU A 1 221 ? -3.141 -15.611 10.832 1.00 93.56 221 LEU A C 1
ATOM 1813 O O . LEU A 1 221 ? -4.030 -16.060 11.550 1.00 93.56 221 LEU A O 1
ATOM 1817 N N . PHE A 1 222 ? -2.289 -14.682 11.267 1.00 90.12 222 PHE A N 1
ATOM 1818 C CA . PHE A 1 222 ? -2.356 -14.122 12.616 1.00 90.12 222 PHE A CA 1
ATOM 1819 C C . PHE A 1 222 ? -3.697 -13.419 12.882 1.00 90.12 222 PHE A C 1
ATOM 1821 O O . PHE A 1 222 ? -4.312 -13.652 13.923 1.00 90.12 222 PHE A O 1
ATOM 1828 N N . ALA A 1 223 ? -4.182 -12.595 11.945 1.00 89.94 223 ALA A N 1
ATOM 1829 C CA . ALA A 1 223 ? -5.493 -11.952 12.075 1.00 89.94 223 ALA A CA 1
ATOM 1830 C C . ALA A 1 223 ? -6.626 -12.981 12.134 1.00 89.94 223 ALA A C 1
ATOM 1832 O O . ALA A 1 223 ? -7.539 -12.839 12.947 1.00 89.94 223 ALA A O 1
ATOM 1833 N N . LEU A 1 224 ? -6.556 -14.026 11.305 1.00 91.88 224 LEU A N 1
ATOM 1834 C CA . LEU A 1 224 ? -7.539 -15.103 11.290 1.00 91.88 224 LEU A CA 1
ATOM 1835 C C . LEU A 1 224 ? -7.562 -15.851 12.626 1.00 91.88 224 LEU A C 1
ATOM 1837 O O . LEU A 1 224 ? -8.629 -16.014 13.212 1.00 91.88 224 LEU A O 1
ATOM 1841 N N . VAL A 1 225 ? -6.393 -16.251 13.132 1.00 90.31 225 VAL A N 1
ATOM 1842 C CA . VAL A 1 225 ? -6.260 -16.931 14.426 1.00 90.31 225 VAL A CA 1
ATOM 1843 C C . VAL A 1 225 ? -6.815 -16.053 15.544 1.00 90.31 225 VAL A C 1
ATOM 1845 O O . VAL A 1 225 ? -7.647 -16.522 16.316 1.00 90.31 225 VAL A O 1
ATOM 1848 N N . ARG A 1 226 ? -6.453 -14.765 15.599 1.00 85.06 226 ARG A N 1
ATOM 1849 C CA . ARG A 1 226 ? -6.968 -13.854 16.635 1.00 85.06 226 ARG A CA 1
ATOM 1850 C C . ARG A 1 226 ? -8.480 -13.654 16.543 1.00 85.06 226 ARG A C 1
ATOM 1852 O O . ARG A 1 226 ? -9.135 -13.561 17.571 1.00 85.06 226 ARG A O 1
ATOM 1859 N N . LYS A 1 227 ? -9.040 -13.613 15.332 1.00 86.38 227 LYS A N 1
ATOM 1860 C CA . LYS A 1 227 ? -10.489 -13.501 15.120 1.00 86.38 227 LYS A CA 1
ATOM 1861 C C . LYS A 1 227 ? -11.250 -14.756 15.565 1.00 86.38 227 LYS A C 1
ATOM 1863 O O . LYS A 1 227 ? -12.399 -14.641 15.980 1.00 86.38 227 LYS A O 1
ATOM 1868 N N . LEU A 1 228 ? -10.647 -15.936 15.427 1.00 87.25 228 LEU A N 1
ATOM 1869 C CA . LEU A 1 228 ? -11.266 -17.216 15.788 1.00 87.25 228 LEU A CA 1
ATOM 1870 C C . LEU A 1 228 ? -11.048 -17.596 17.260 1.00 87.25 228 LEU A C 1
ATOM 1872 O O . LEU A 1 228 ? -11.813 -18.397 17.796 1.00 87.25 228 LEU A O 1
ATOM 1876 N N . LEU A 1 229 ? -10.023 -17.048 17.916 1.00 81.44 229 LEU A N 1
ATOM 1877 C CA . LEU A 1 229 ? -9.769 -17.292 19.332 1.00 81.44 229 LEU A CA 1
ATOM 1878 C C . LEU A 1 229 ? -10.799 -16.559 20.212 1.00 81.44 229 LEU A C 1
ATOM 1880 O O . LEU A 1 229 ? -11.064 -15.378 19.991 1.00 81.44 229 LEU A O 1
ATOM 1884 N N . PRO A 1 230 ? -11.359 -17.217 21.246 1.00 69.81 230 PRO A N 1
ATOM 1885 C CA . PRO A 1 230 ? -12.203 -16.547 22.229 1.00 69.81 230 PRO A CA 1
ATOM 1886 C C . PRO A 1 230 ? -11.408 -15.448 22.945 1.00 69.81 230 PRO A C 1
ATOM 1888 O O . PRO A 1 230 ? -10.278 -15.701 23.360 1.00 69.81 230 PRO A O 1
ATOM 1891 N N . GLU A 1 231 ? -12.007 -14.273 23.172 1.00 65.56 231 GLU A N 1
ATOM 1892 C CA . GLU A 1 231 ? -11.347 -13.112 23.811 1.00 65.56 231 GLU A CA 1
ATOM 1893 C C . GLU A 1 231 ? -10.656 -13.454 25.143 1.00 65.56 231 GLU A C 1
ATOM 1895 O O . GLU A 1 231 ? -9.623 -12.886 25.470 1.00 65.56 231 GLU A O 1
ATOM 1900 N N . LYS A 1 232 ? -11.164 -14.447 25.884 1.00 58.22 232 LYS A N 1
ATOM 1901 C CA . LYS A 1 232 ? -10.576 -14.917 27.152 1.00 58.22 232 LYS A CA 1
ATOM 1902 C C . LYS A 1 232 ? -9.219 -15.625 27.005 1.00 58.22 232 LYS A C 1
ATOM 1904 O O . LYS A 1 232 ? -8.501 -15.737 27.991 1.00 58.22 232 LYS A O 1
ATOM 1909 N N . ASN A 1 233 ? -8.891 -16.105 25.805 1.00 59.50 233 ASN A N 1
ATOM 1910 C CA . ASN A 1 233 ? -7.650 -16.819 25.482 1.00 59.50 233 ASN A CA 1
ATOM 1911 C C . ASN A 1 233 ? -6.753 -16.028 24.514 1.00 59.50 233 ASN A C 1
ATOM 1913 O O . ASN A 1 233 ? -5.681 -16.509 24.142 1.00 59.50 233 ASN A O 1
ATOM 1917 N N . ALA A 1 234 ? -7.188 -14.845 24.072 1.00 60.00 234 ALA A N 1
ATOM 1918 C CA . ALA A 1 234 ? -6.359 -13.940 23.294 1.00 60.00 234 ALA A CA 1
ATOM 1919 C C . ALA A 1 234 ? -5.340 -13.298 24.246 1.00 60.00 234 ALA A C 1
ATOM 1921 O O . ALA A 1 234 ? -5.627 -12.316 24.922 1.00 60.00 234 ALA A O 1
ATOM 1922 N N . ASP A 1 235 ? -4.163 -13.912 24.364 1.00 53.59 235 ASP A N 1
ATOM 1923 C CA . ASP A 1 235 ? -3.081 -13.392 25.195 1.00 53.59 235 ASP A CA 1
ATOM 1924 C C . ASP A 1 235 ? -2.566 -12.065 24.599 1.00 53.59 235 ASP A C 1
ATOM 1926 O O . ASP A 1 235 ? -1.833 -12.045 23.606 1.00 53.59 235 ASP A O 1
ATOM 1930 N N . ASP A 1 236 ? -2.981 -10.944 25.195 1.00 56.00 236 ASP A N 1
ATOM 1931 C CA . ASP A 1 236 ? -2.646 -9.573 24.777 1.00 56.00 236 ASP A CA 1
ATOM 1932 C C . ASP A 1 236 ? -1.201 -9.162 25.127 1.00 56.00 236 ASP A C 1
ATOM 1934 O O . ASP A 1 236 ? -0.786 -8.030 24.879 1.00 56.00 236 ASP A O 1
ATOM 1938 N N . ARG A 1 237 ? -0.369 -10.083 25.634 1.00 56.94 237 ARG A N 1
ATOM 1939 C CA . ARG A 1 237 ? 1.058 -9.834 25.933 1.00 56.94 237 ARG A CA 1
ATOM 1940 C C . ARG A 1 237 ? 1.917 -9.454 24.717 1.00 56.94 237 ARG A C 1
ATOM 1942 O O . ARG A 1 237 ? 3.099 -9.157 24.875 1.00 56.94 237 ARG A O 1
ATOM 1949 N N . PHE A 1 238 ? 1.342 -9.461 23.517 1.00 46.09 238 PHE A N 1
ATOM 1950 C CA . PHE A 1 238 ? 2.025 -9.219 22.249 1.00 46.09 238 PHE A CA 1
ATOM 1951 C C . PHE A 1 238 ? 1.540 -7.975 21.473 1.00 46.09 238 PHE A C 1
ATOM 1953 O O . PHE A 1 238 ? 1.981 -7.796 20.329 1.00 46.09 238 PHE A O 1
ATOM 1960 N N . THR A 1 239 ? 0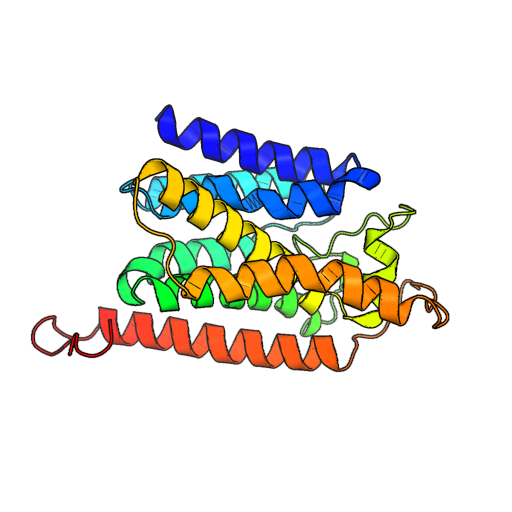.651 -7.146 22.041 1.00 47.19 239 THR A N 1
ATOM 1961 C CA . THR A 1 239 ? 0.187 -5.871 21.442 1.00 47.19 239 THR A CA 1
ATOM 1962 C C . THR A 1 239 ? 0.829 -4.634 22.040 1.00 47.19 239 THR A C 1
ATOM 1964 O O . THR A 1 239 ? 0.946 -4.579 23.281 1.00 47.19 239 THR A O 1
#